Protein AF-A0A9P7S4E0-F1 (afdb_monomer_lite)

Radius of gyration: 23.56 Å; chains: 1; bounding box: 60×36×68 Å

Organism: NCBI:txid181124

Sequence (195 aa):
MGYRLRVMPRHSMNSCAVDRLEVYGVHPSTEITTASALHSTILLHAHVDTMKVCLLAAKHDIFDLAVSSSSHLLSFSLNKITDDIATRMGPIYMTRLFSLHRGRLVSLKRLLSSSPHLHPPSPKCSLKMQNSVTKAWRLASAYLLWQDRPDLSSSYIDSVFRSLPERVSCELCKWAFQCHIQVMTAGWQNVKSTI

pLDDT: mean 85.78, std 13.33, range [33.53, 96.25]

Structure (mmCIF, N/CA/C/O backbone):
data_AF-A0A9P7S4E0-F1
#
_entry.id   AF-A0A9P7S4E0-F1
#
loop_
_atom_site.group_PDB
_atom_site.id
_atom_site.type_symbol
_atom_site.label_atom_id
_atom_site.label_alt_id
_atom_site.label_comp_id
_atom_site.label_asym_id
_atom_site.label_entity_id
_atom_site.label_seq_id
_atom_site.pdbx_PDB_ins_code
_atom_site.Cartn_x
_atom_site.Cartn_y
_atom_site.Cartn_z
_atom_site.occupancy
_atom_site.B_iso_or_equiv
_atom_site.auth_seq_id
_atom_site.auth_comp_id
_atom_site.auth_asym_id
_atom_site.auth_atom_id
_atom_site.pdbx_PDB_model_num
ATOM 1 N N . MET A 1 1 ? -33.689 -26.532 37.450 1.00 35.72 1 MET A N 1
ATOM 2 C CA . MET A 1 1 ? -32.614 -25.528 37.287 1.00 35.72 1 MET A CA 1
ATOM 3 C C . MET A 1 1 ? -31.420 -26.191 36.619 1.00 35.72 1 MET A C 1
ATOM 5 O O . MET A 1 1 ? -30.693 -26.917 37.275 1.00 35.72 1 MET A O 1
ATOM 9 N N . GLY A 1 2 ? -31.274 -26.031 35.302 1.00 34.62 2 GLY A N 1
ATOM 10 C CA . GLY A 1 2 ? -30.151 -26.585 34.543 1.00 34.62 2 GLY A CA 1
ATOM 11 C C . GLY A 1 2 ? -29.331 -25.446 33.961 1.00 34.62 2 GLY A C 1
ATOM 12 O O . GLY A 1 2 ? -29.763 -24.807 33.003 1.00 34.62 2 GLY A O 1
ATOM 13 N N . TYR A 1 3 ? -28.178 -25.164 34.559 1.00 33.53 3 TYR A N 1
ATOM 14 C CA . TYR A 1 3 ? -27.226 -24.195 34.030 1.00 33.53 3 TYR A CA 1
ATOM 15 C C . TYR A 1 3 ? -26.657 -24.762 32.726 1.00 33.53 3 TYR A C 1
ATOM 17 O O . TYR A 1 3 ? -25.789 -25.632 32.738 1.00 33.53 3 TYR A O 1
ATOM 25 N N . ARG A 1 4 ? -27.172 -24.306 31.576 1.00 36.84 4 ARG A N 1
ATOM 26 C CA . ARG A 1 4 ? -26.503 -24.539 30.293 1.00 36.84 4 ARG A CA 1
ATOM 27 C C . ARG A 1 4 ? -25.211 -23.739 30.312 1.00 36.84 4 ARG A C 1
ATOM 29 O O . ARG A 1 4 ? -25.219 -22.538 30.050 1.00 36.84 4 ARG A O 1
ATOM 36 N N . LEU A 1 5 ? -24.109 -24.421 30.603 1.00 39.00 5 LEU A N 1
ATOM 37 C CA . LEU A 1 5 ? -22.780 -23.971 30.222 1.00 39.00 5 LEU A CA 1
ATOM 38 C C . LEU A 1 5 ? -22.796 -23.799 28.702 1.00 39.00 5 LEU A C 1
ATOM 40 O O . LEU A 1 5 ? -22.748 -24.762 27.938 1.00 39.00 5 LEU A O 1
ATOM 44 N N . ARG A 1 6 ? -22.965 -22.552 28.263 1.00 41.66 6 ARG A N 1
ATOM 45 C CA . ARG A 1 6 ? -22.808 -22.170 26.868 1.00 41.66 6 ARG A CA 1
ATOM 46 C C . ARG A 1 6 ? -21.326 -22.367 26.568 1.00 41.66 6 ARG A C 1
ATOM 48 O O . ARG A 1 6 ? -20.504 -21.553 26.975 1.00 41.66 6 ARG A O 1
ATOM 55 N N . VAL A 1 7 ? -20.995 -23.488 25.929 1.00 43.09 7 VAL A N 1
ATOM 56 C CA . VAL A 1 7 ? -19.655 -23.754 25.404 1.00 43.09 7 VAL A CA 1
ATOM 57 C C . VAL A 1 7 ? -19.326 -22.601 24.459 1.00 43.09 7 VAL A C 1
ATOM 59 O O . VAL A 1 7 ? -19.900 -22.492 23.376 1.00 43.09 7 VAL A O 1
ATOM 62 N N . MET A 1 8 ? -18.480 -21.682 24.923 1.00 37.66 8 MET A N 1
ATOM 63 C CA . MET A 1 8 ? -17.954 -20.599 24.102 1.00 37.66 8 MET A CA 1
ATOM 64 C C . MET A 1 8 ? -17.116 -21.236 22.989 1.00 37.66 8 MET A C 1
ATOM 66 O O . MET A 1 8 ? -16.278 -22.097 23.283 1.00 37.66 8 MET A O 1
ATOM 70 N N . PRO A 1 9 ? -17.324 -20.865 21.715 1.00 39.97 9 PRO A N 1
ATOM 71 C CA . PRO A 1 9 ? -16.437 -21.290 20.647 1.00 39.97 9 PRO A CA 1
ATOM 72 C C . PRO A 1 9 ? -15.016 -20.864 21.013 1.00 39.97 9 PRO A C 1
ATOM 74 O O . PRO A 1 9 ? -14.797 -19.725 21.418 1.00 39.97 9 PRO A O 1
ATOM 77 N N . ARG A 1 10 ? -14.043 -21.762 20.848 1.00 49.59 10 ARG A N 1
ATOM 78 C CA . ARG A 1 10 ? -12.641 -21.591 21.277 1.00 49.59 10 ARG A CA 1
ATOM 79 C C . ARG A 1 10 ? -11.906 -20.390 20.624 1.00 49.59 10 ARG A C 1
ATOM 81 O O . ARG A 1 10 ? -10.746 -20.162 20.932 1.00 49.59 10 ARG A O 1
ATOM 88 N N . HIS A 1 11 ? -12.586 -19.617 19.767 1.00 48.72 11 HIS A N 1
ATOM 89 C CA . HIS A 1 11 ? -12.073 -18.460 19.021 1.00 48.72 11 HIS A CA 1
ATOM 90 C C . HIS A 1 11 ? -13.092 -17.312 18.844 1.00 48.72 11 HIS A C 1
ATOM 92 O O . HIS A 1 11 ? -12.972 -16.515 17.912 1.00 48.72 11 HIS A O 1
ATOM 98 N N . SER A 1 12 ? -14.141 -17.209 19.670 1.00 51.03 12 SER A N 1
ATOM 99 C CA . SER A 1 12 ? -14.994 -16.013 19.628 1.00 51.03 12 SER A CA 1
ATOM 100 C C . SER A 1 12 ? -14.283 -14.859 20.332 1.00 51.03 12 SER A C 1
ATOM 102 O O . SER A 1 12 ? -14.107 -14.904 21.547 1.00 51.03 12 SER A O 1
ATOM 104 N N . MET A 1 13 ? -13.889 -13.828 19.576 1.00 58.88 13 MET A N 1
ATOM 105 C CA . MET A 1 13 ? -13.332 -12.592 20.130 1.00 58.88 13 MET A CA 1
ATOM 106 C C . MET A 1 13 ? -14.253 -12.080 21.245 1.00 58.88 13 MET A C 1
ATOM 108 O O . MET A 1 13 ? -15.428 -11.806 20.999 1.00 58.88 13 MET A O 1
ATOM 112 N N . ASN A 1 14 ? -13.732 -11.957 22.467 1.00 63.56 14 ASN A N 1
ATOM 113 C CA . ASN A 1 14 ? -14.499 -11.533 23.641 1.00 63.56 14 ASN A CA 1
ATOM 114 C C . ASN A 1 14 ? -14.756 -10.012 23.626 1.00 63.56 14 ASN A C 1
ATOM 116 O O . ASN A 1 14 ? -14.485 -9.325 24.609 1.00 63.56 14 ASN A O 1
ATOM 120 N N . SER A 1 15 ? -15.281 -9.464 22.523 1.00 67.19 15 SER A N 1
ATOM 121 C CA . SER A 1 15 ? -15.640 -8.042 22.414 1.00 67.19 15 SER A CA 1
ATOM 122 C C . SER A 1 15 ? -16.575 -7.619 23.545 1.00 67.19 15 SER A C 1
ATOM 124 O O . SER A 1 15 ? -16.384 -6.569 24.140 1.00 67.19 15 SER A O 1
ATOM 126 N N . CYS A 1 16 ? -17.510 -8.497 23.926 1.00 68.50 16 CYS A N 1
ATOM 127 C CA . CYS A 1 16 ? -18.412 -8.275 25.053 1.00 68.50 16 CYS A CA 1
ATOM 128 C C . CYS A 1 16 ? -17.700 -8.198 26.414 1.00 68.50 16 CYS A C 1
ATOM 130 O O . CYS A 1 16 ? -18.261 -7.629 27.343 1.00 68.50 16 CYS A O 1
ATOM 132 N N . ALA A 1 17 ? -16.514 -8.798 26.566 1.00 76.56 17 ALA A N 1
ATOM 133 C CA . ALA A 1 17 ? -15.737 -8.686 27.799 1.00 76.56 17 ALA A CA 1
ATOM 134 C C . ALA A 1 17 ? -15.013 -7.339 27.865 1.00 76.56 17 ALA A C 1
ATOM 136 O O . ALA A 1 17 ? -15.077 -6.678 28.894 1.00 76.56 17 ALA A O 1
ATOM 137 N N . VAL A 1 18 ? -14.405 -6.907 26.754 1.00 79.75 18 VAL A N 1
ATOM 138 C CA . VAL A 1 18 ? -13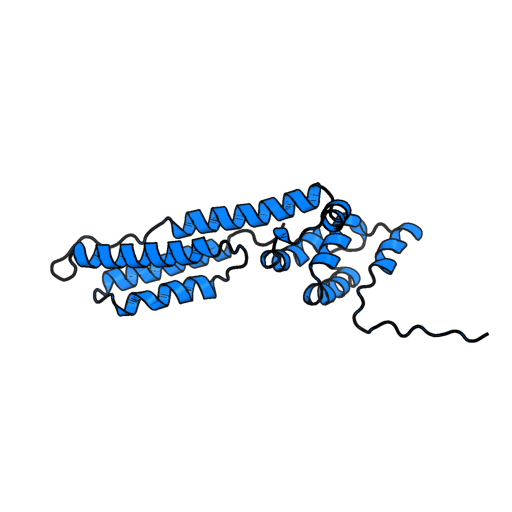.760 -5.586 26.656 1.00 79.75 18 VAL A CA 1
ATOM 139 C C . VAL A 1 18 ? -14.789 -4.470 26.839 1.00 79.75 18 VAL A C 1
ATOM 141 O O . VAL A 1 18 ? -14.566 -3.559 27.623 1.00 79.75 18 VAL A O 1
ATOM 144 N N . ASP A 1 19 ? -15.970 -4.612 26.232 1.00 82.00 19 ASP A N 1
ATOM 145 C CA . ASP A 1 19 ? -17.101 -3.694 26.416 1.00 82.00 19 ASP A CA 1
ATOM 146 C C . ASP A 1 19 ? -17.572 -3.579 27.874 1.00 82.00 19 ASP A C 1
ATOM 148 O O . ASP A 1 19 ? -18.181 -2.582 28.248 1.00 82.00 19 ASP A O 1
ATOM 152 N N . ARG A 1 20 ? -17.328 -4.601 28.702 1.00 82.38 20 ARG A N 1
ATOM 153 C CA . ARG A 1 20 ? -17.712 -4.600 30.117 1.00 82.38 20 ARG A CA 1
ATOM 154 C C . ARG A 1 20 ? -16.626 -4.066 31.043 1.00 82.38 20 ARG A C 1
ATOM 156 O O . ARG A 1 20 ? -16.936 -3.847 32.206 1.00 82.38 20 ARG A O 1
ATOM 163 N N . LEU A 1 21 ? -15.397 -3.845 30.578 1.00 81.81 21 LEU A N 1
ATOM 164 C CA . LEU A 1 21 ? -14.320 -3.319 31.429 1.00 81.81 21 LEU A CA 1
ATOM 165 C C . LEU A 1 21 ? -14.685 -1.952 32.016 1.00 81.81 21 LEU A C 1
ATOM 167 O O . LEU A 1 21 ? -14.505 -1.737 33.212 1.00 81.81 21 LEU A O 1
ATOM 171 N N . GLU A 1 22 ? -15.316 -1.091 31.217 1.00 80.69 22 GLU A N 1
ATOM 172 C CA . GLU A 1 22 ? -15.777 0.226 31.672 1.00 80.69 22 GLU A CA 1
ATOM 173 C C . GLU A 1 22 ? -16.816 0.124 32.796 1.00 80.69 22 GLU A C 1
ATOM 175 O O . GLU A 1 22 ? -16.817 0.938 33.716 1.00 80.69 22 GLU A O 1
ATOM 180 N N . VAL A 1 23 ? -17.652 -0.923 32.789 1.00 82.81 23 VAL A N 1
ATOM 181 C CA . VAL A 1 23 ? -18.621 -1.196 33.868 1.00 82.81 23 VAL A CA 1
ATOM 182 C C . VAL A 1 23 ? -17.910 -1.469 35.196 1.00 82.81 23 VAL A C 1
ATOM 184 O O . VAL A 1 23 ? -18.449 -1.172 36.259 1.00 82.81 23 VAL A O 1
ATOM 187 N N . TYR A 1 24 ? -16.693 -2.007 35.144 1.00 79.62 24 TYR A N 1
ATOM 188 C CA . TYR A 1 24 ? -15.850 -2.257 36.311 1.00 79.62 24 TYR A CA 1
ATOM 189 C C . TYR A 1 24 ? -14.880 -1.100 36.612 1.00 79.62 24 TYR A C 1
ATOM 191 O O . TYR A 1 24 ? -13.977 -1.268 37.427 1.00 79.62 24 TYR A O 1
ATOM 199 N N . GLY A 1 25 ? -15.053 0.067 35.976 1.00 79.06 25 GLY A N 1
ATOM 200 C CA . GLY A 1 25 ? -14.189 1.239 36.160 1.00 79.06 25 GLY A CA 1
ATOM 201 C C . GLY A 1 25 ? -12.822 1.121 35.484 1.00 79.06 25 GLY A C 1
ATOM 202 O O . GLY A 1 25 ? -11.927 1.915 35.763 1.00 79.06 25 GLY A O 1
ATOM 203 N N . VAL A 1 26 ? -12.646 0.131 34.608 1.00 81.19 26 VAL A N 1
ATOM 204 C CA . VAL A 1 26 ? -11.397 -0.116 33.894 1.00 81.19 26 VAL A CA 1
ATOM 205 C C . VAL A 1 26 ? -11.498 0.479 32.496 1.00 81.19 26 VAL A C 1
ATOM 207 O O . VAL A 1 26 ? -12.283 0.002 31.678 1.00 81.19 26 VAL A O 1
ATOM 210 N N . HIS A 1 27 ? -10.690 1.498 32.203 1.00 82.88 27 HIS A N 1
ATOM 211 C CA . HIS A 1 27 ? -10.628 2.079 30.864 1.00 82.88 27 HIS A CA 1
ATOM 212 C C . HIS A 1 27 ? -9.812 1.177 29.923 1.00 82.88 27 HIS A C 1
ATOM 214 O O . HIS A 1 27 ? -8.617 0.965 30.148 1.00 82.88 27 HIS A O 1
ATOM 220 N N . PRO A 1 28 ? -10.407 0.642 28.840 1.00 81.25 28 PRO A N 1
ATOM 221 C CA . PRO A 1 28 ? -9.690 -0.265 27.946 1.00 81.25 28 PRO A CA 1
ATOM 222 C C . PRO A 1 28 ? -8.478 0.386 27.270 1.00 81.25 28 PRO A C 1
ATOM 224 O O . PRO A 1 28 ? -7.487 -0.296 27.022 1.00 81.25 28 PRO A O 1
ATOM 227 N N . SER A 1 29 ? -8.529 1.694 27.009 1.00 80.31 29 SER A N 1
ATOM 228 C CA . SER A 1 29 ? -7.430 2.461 26.411 1.00 80.31 29 SER A CA 1
ATOM 229 C C . SER A 1 29 ? -6.188 2.564 27.301 1.00 80.31 29 SER A C 1
ATOM 231 O O . SER A 1 29 ? -5.088 2.706 26.772 1.00 80.31 29 SER A O 1
ATOM 233 N N . THR A 1 30 ? -6.326 2.465 28.629 1.00 79.81 30 THR A N 1
ATOM 234 C CA . THR A 1 30 ? -5.190 2.530 29.565 1.00 79.81 30 THR A CA 1
ATOM 235 C C . THR A 1 30 ? -4.620 1.155 29.895 1.00 79.81 30 THR A C 1
ATOM 237 O O . THR A 1 30 ? -3.418 1.032 30.109 1.00 79.81 30 THR A O 1
ATOM 240 N N . GLU A 1 31 ? -5.456 0.114 29.908 1.00 79.12 31 GLU A N 1
ATOM 241 C CA . GLU A 1 31 ? -5.035 -1.244 30.280 1.00 79.12 31 GLU A CA 1
ATOM 242 C C . GLU A 1 31 ? -4.601 -2.108 29.090 1.00 79.12 31 GLU A C 1
ATOM 244 O O . GLU A 1 31 ? -3.707 -2.950 29.218 1.00 79.12 31 GLU A O 1
ATOM 249 N N . ILE A 1 32 ? -5.212 -1.927 27.914 1.00 80.88 32 ILE A N 1
ATOM 250 C CA . ILE A 1 32 ? -4.898 -2.717 26.714 1.00 80.88 32 ILE A CA 1
ATOM 251 C C . ILE A 1 32 ? -3.713 -2.070 25.994 1.00 80.88 32 ILE A C 1
ATOM 253 O O . ILE A 1 32 ? -3.820 -1.529 24.897 1.00 80.88 32 ILE A O 1
ATOM 257 N N . THR A 1 33 ? -2.557 -2.142 26.647 1.00 82.31 33 THR A N 1
ATOM 258 C CA . THR A 1 33 ? -1.263 -1.726 26.094 1.00 82.31 33 THR A CA 1
ATOM 259 C C . THR A 1 33 ? -0.604 -2.875 25.338 1.00 82.31 33 THR A C 1
ATOM 261 O O . THR A 1 33 ? -0.946 -4.044 25.542 1.00 82.31 33 THR A O 1
ATOM 264 N N . THR A 1 34 ? 0.389 -2.575 24.499 1.00 78.44 34 THR A N 1
ATOM 265 C CA . THR A 1 34 ? 1.161 -3.586 23.749 1.00 78.44 34 THR A CA 1
ATOM 266 C C . THR A 1 34 ? 1.807 -4.666 24.626 1.00 78.44 34 THR A C 1
ATOM 268 O O . THR A 1 34 ? 1.974 -5.795 24.168 1.00 78.44 34 THR A O 1
ATOM 271 N N . ALA A 1 35 ? 2.124 -4.353 25.887 1.00 78.94 35 ALA A N 1
ATOM 272 C CA . ALA A 1 35 ? 2.690 -5.290 26.860 1.00 78.94 35 ALA A CA 1
ATOM 273 C C . ALA A 1 35 ? 1.635 -6.167 27.566 1.00 78.94 35 ALA A C 1
ATOM 275 O O . ALA A 1 35 ? 1.983 -7.127 28.255 1.00 78.94 35 ALA A O 1
ATOM 276 N N . SER A 1 36 ? 0.346 -5.854 27.416 1.00 82.31 36 SER A N 1
ATOM 277 C CA . SER A 1 36 ? -0.729 -6.572 28.099 1.00 82.31 36 SER A CA 1
ATOM 278 C C . SER A 1 36 ? -1.025 -7.930 27.448 1.00 82.31 36 SER A C 1
ATOM 280 O O . SER A 1 36 ? -1.047 -8.089 26.224 1.00 82.31 36 SER A O 1
ATOM 282 N N . ALA A 1 37 ? -1.349 -8.930 28.272 1.00 81.81 37 ALA A N 1
ATOM 283 C CA . ALA A 1 37 ? -1.797 -10.238 27.784 1.00 81.81 37 ALA A CA 1
ATOM 284 C C . ALA A 1 37 ? -3.117 -10.146 26.990 1.00 81.81 37 ALA A C 1
ATOM 286 O O . ALA A 1 37 ? -3.354 -10.935 26.070 1.00 81.81 37 ALA A O 1
ATOM 287 N N . LEU A 1 38 ? -3.963 -9.162 27.319 1.00 81.62 38 LEU A N 1
ATOM 288 C CA . LEU A 1 38 ? -5.207 -8.887 26.602 1.00 81.62 38 LEU A CA 1
ATOM 289 C C . LEU A 1 38 ? -4.934 -8.434 25.168 1.00 81.62 38 LEU A C 1
ATOM 291 O O . LEU A 1 38 ? -5.549 -8.973 24.250 1.00 81.62 38 LEU A O 1
ATOM 295 N N . HIS A 1 39 ? -3.978 -7.525 24.959 1.00 83.50 39 HIS A N 1
ATOM 296 C CA . HIS A 1 39 ? -3.585 -7.076 23.624 1.00 83.50 39 HIS A CA 1
ATOM 297 C C . HIS A 1 39 ? -3.134 -8.250 22.745 1.00 83.50 39 HIS A C 1
ATOM 299 O O . HIS A 1 39 ? -3.682 -8.460 21.662 1.00 83.50 39 HIS A O 1
ATOM 305 N N . SER A 1 40 ? -2.227 -9.092 23.248 1.00 82.88 40 SER A N 1
ATOM 306 C CA . SER A 1 40 ? -1.757 -10.289 22.534 1.00 82.88 40 SER A CA 1
ATOM 307 C C . SER A 1 40 ? -2.893 -11.265 22.214 1.00 82.88 40 SER A C 1
ATOM 309 O O . SER A 1 40 ? -2.989 -11.772 21.097 1.00 82.88 40 SER A O 1
ATOM 311 N N . THR A 1 41 ? -3.808 -11.491 23.161 1.00 83.81 41 THR A N 1
ATOM 312 C CA . THR A 1 41 ? -4.955 -12.393 22.964 1.00 83.81 41 THR A CA 1
ATOM 313 C C . THR A 1 41 ? -5.923 -11.864 21.905 1.00 83.81 41 THR A C 1
ATOM 315 O O . THR A 1 41 ? -6.433 -12.631 21.086 1.00 83.81 41 THR A O 1
ATOM 318 N N . ILE A 1 42 ? -6.181 -10.555 21.889 1.00 83.56 42 ILE A N 1
ATOM 319 C CA . ILE A 1 42 ? -7.041 -9.928 20.881 1.00 83.56 42 ILE A CA 1
ATOM 320 C C . ILE A 1 42 ? -6.364 -9.979 19.506 1.00 83.56 42 ILE A C 1
ATOM 322 O O . ILE A 1 42 ? -7.025 -10.297 18.519 1.00 83.56 42 ILE A O 1
ATOM 326 N N . LEU A 1 43 ? -5.049 -9.762 19.429 1.00 83.12 43 LEU A N 1
ATOM 327 C CA . LEU A 1 43 ? -4.313 -9.853 18.167 1.00 83.12 43 LEU A CA 1
ATOM 328 C C . LEU A 1 43 ? -4.337 -11.247 17.543 1.00 83.12 43 LEU A C 1
ATOM 330 O O . LEU A 1 43 ? -4.453 -11.349 16.324 1.00 83.12 43 LEU A O 1
ATOM 334 N N . LEU A 1 44 ? -4.344 -12.319 18.339 1.00 83.69 44 LEU A N 1
ATOM 335 C CA . LEU A 1 44 ? -4.537 -13.674 17.802 1.00 83.69 44 LEU A CA 1
ATOM 336 C C . LEU A 1 44 ? -5.868 -13.819 17.041 1.00 83.69 44 LEU A C 1
ATOM 338 O O . LEU A 1 44 ? -5.952 -14.589 16.085 1.00 83.69 44 LEU A O 1
ATOM 342 N N . HIS A 1 45 ? -6.897 -13.048 17.411 1.00 79.88 45 HIS A N 1
ATOM 343 C CA . HIS A 1 45 ? -8.178 -13.018 16.699 1.00 79.88 45 HIS A CA 1
ATOM 344 C C . HIS A 1 45 ? -8.152 -12.131 15.445 1.00 79.88 45 HIS A C 1
ATOM 346 O O . HIS A 1 45 ? -9.008 -12.297 14.574 1.00 79.88 45 HIS A O 1
ATOM 352 N N . ALA A 1 46 ? -7.175 -11.228 15.301 1.00 80.31 46 ALA A N 1
ATOM 353 C CA . ALA A 1 46 ? -7.062 -10.352 14.132 1.00 80.31 46 ALA A CA 1
ATOM 354 C C . ALA A 1 46 ? -6.814 -11.135 12.834 1.00 80.31 46 ALA A C 1
ATOM 356 O O . ALA A 1 46 ? -7.235 -10.679 11.772 1.00 80.31 46 ALA A O 1
ATOM 357 N N . HIS A 1 47 ? -6.207 -12.326 12.919 1.00 74.44 47 HIS A N 1
ATOM 358 C CA . HIS A 1 47 ? -6.063 -13.248 11.787 1.00 74.44 47 HIS A CA 1
ATOM 359 C C . HIS A 1 47 ? -7.403 -13.802 11.282 1.00 74.44 47 HIS A C 1
ATOM 361 O O . HIS A 1 47 ? -7.516 -14.150 10.110 1.00 74.44 47 HIS A O 1
ATOM 367 N N . VAL A 1 48 ? -8.410 -13.896 12.156 1.00 81.81 48 VAL A N 1
ATOM 368 C CA . VAL A 1 48 ? -9.741 -14.423 11.820 1.00 81.81 48 VAL A CA 1
ATOM 369 C C . VAL A 1 48 ? -10.654 -13.303 11.333 1.00 81.81 48 VAL A C 1
ATOM 371 O O . VAL A 1 48 ? -11.374 -13.475 10.353 1.00 81.81 48 VAL A O 1
ATOM 374 N N . ASP A 1 49 ? -10.640 -12.155 12.016 1.00 85.56 49 ASP A N 1
ATOM 375 C CA . ASP A 1 49 ? -11.491 -11.017 11.672 1.00 85.56 49 ASP A CA 1
ATOM 376 C C . ASP A 1 49 ? -10.838 -9.685 12.064 1.00 85.56 49 ASP A C 1
ATOM 378 O O . ASP A 1 49 ? -11.111 -9.095 13.115 1.00 85.56 49 ASP A O 1
ATOM 382 N N . THR A 1 50 ? -9.953 -9.197 11.194 1.00 88.94 50 THR A N 1
ATOM 383 C CA . THR A 1 50 ? -9.253 -7.924 11.395 1.00 88.94 50 THR A CA 1
ATOM 384 C C . THR A 1 50 ? -10.222 -6.749 11.533 1.00 88.94 50 THR A C 1
ATOM 386 O O . THR A 1 50 ? -9.982 -5.842 12.331 1.00 88.94 50 THR A O 1
ATOM 389 N N . MET A 1 51 ? -11.332 -6.757 10.786 1.00 89.94 51 MET A N 1
ATOM 390 C CA . MET A 1 51 ? -12.303 -5.664 10.820 1.00 89.94 51 MET A CA 1
ATOM 391 C C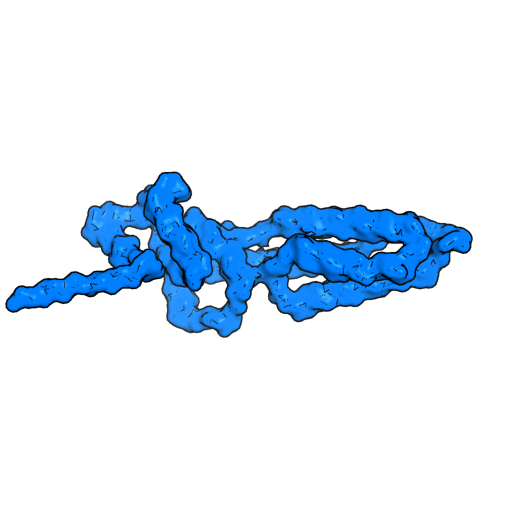 . MET A 1 51 ? -12.939 -5.552 12.204 1.00 89.94 51 MET A C 1
ATOM 393 O O . MET A 1 51 ? -13.002 -4.459 12.760 1.00 89.94 51 MET A O 1
ATOM 397 N N . LYS A 1 52 ? -13.338 -6.674 12.815 1.00 88.69 52 LYS A N 1
ATOM 398 C CA . LYS A 1 52 ? -13.866 -6.663 14.187 1.00 88.69 52 LYS A CA 1
ATOM 399 C C . LYS A 1 52 ? -12.855 -6.145 15.205 1.00 88.69 52 LYS A C 1
ATOM 401 O O . LYS A 1 52 ? -13.247 -5.365 16.071 1.00 88.69 52 LYS A O 1
ATOM 406 N N . VAL A 1 53 ? -11.587 -6.548 15.108 1.00 89.44 53 VAL A N 1
ATOM 407 C CA . VAL A 1 53 ? -10.533 -6.060 16.016 1.00 89.44 53 VAL A CA 1
ATOM 408 C C . VAL A 1 53 ? -10.344 -4.551 15.866 1.00 89.44 53 VAL A C 1
ATOM 410 O O . VAL A 1 53 ? -10.277 -3.842 16.866 1.00 89.44 53 VAL A O 1
ATOM 413 N N . CYS A 1 54 ? -10.337 -4.041 14.634 1.00 89.62 54 CYS A N 1
ATOM 414 C CA . CYS A 1 54 ? -10.221 -2.608 14.384 1.00 89.62 54 CYS A CA 1
ATOM 415 C C . CYS A 1 54 ? -11.447 -1.827 14.876 1.00 89.62 54 CYS A C 1
ATOM 417 O O . CYS A 1 54 ? -11.286 -0.775 15.483 1.00 89.62 54 CYS A O 1
ATOM 419 N N . LEU A 1 55 ? -12.662 -2.355 14.700 1.00 91.75 55 LEU A N 1
ATOM 420 C CA . LEU A 1 55 ? -13.879 -1.752 15.253 1.00 91.75 55 LEU A CA 1
ATOM 421 C C . LEU A 1 55 ? -13.860 -1.708 16.783 1.00 91.75 55 LEU A C 1
ATOM 423 O O . LEU A 1 55 ? -14.299 -0.725 17.369 1.00 91.75 55 LEU A O 1
ATOM 427 N N . LEU A 1 56 ? -13.354 -2.758 17.435 1.00 90.50 56 LEU A N 1
ATOM 428 C CA . LEU A 1 56 ? -13.186 -2.778 18.887 1.00 90.50 56 LEU A CA 1
ATOM 429 C C . LEU A 1 56 ? -12.170 -1.723 19.338 1.00 90.50 56 LEU A C 1
ATOM 431 O O . LEU A 1 56 ? -12.440 -0.979 20.276 1.00 90.50 56 LEU A O 1
ATOM 435 N N . ALA A 1 57 ? -11.031 -1.648 18.647 1.00 90.69 57 ALA A N 1
ATOM 436 C CA . ALA A 1 57 ? -10.002 -0.654 18.914 1.00 90.69 57 ALA A CA 1
ATOM 437 C C . ALA A 1 57 ? -10.540 0.770 18.729 1.00 90.69 57 ALA A C 1
ATOM 439 O O . ALA A 1 57 ? -10.309 1.625 19.572 1.00 90.69 57 ALA A O 1
ATOM 440 N N . ALA A 1 58 ? -11.315 1.003 17.670 1.00 91.00 58 ALA A N 1
ATOM 441 C CA . ALA A 1 58 ? -11.912 2.297 17.382 1.00 91.00 58 ALA A CA 1
ATOM 442 C C . ALA A 1 58 ? -12.973 2.704 18.413 1.00 91.00 58 ALA A C 1
ATOM 444 O O . ALA A 1 58 ? -12.984 3.847 18.860 1.00 91.00 58 ALA A O 1
ATOM 445 N N . LYS A 1 59 ? -13.827 1.759 18.827 1.00 89.75 59 LYS A N 1
ATOM 446 C CA . LYS A 1 59 ? -14.873 1.983 19.834 1.00 89.75 59 LYS A CA 1
ATOM 447 C C . LYS A 1 59 ? -14.301 2.426 21.183 1.00 89.75 59 LYS A C 1
ATOM 449 O O . LYS A 1 59 ? -14.896 3.275 21.833 1.00 89.75 59 LYS A O 1
ATOM 454 N N . HIS A 1 60 ? -13.176 1.840 21.583 1.00 88.69 60 HIS A N 1
ATOM 455 C CA . HIS A 1 60 ? -12.540 2.065 22.886 1.00 88.69 60 HIS A CA 1
ATOM 456 C C . HIS A 1 60 ? -11.301 2.973 22.821 1.00 88.69 60 HIS A C 1
ATOM 458 O O . HIS A 1 60 ? -10.555 3.062 23.790 1.00 88.69 60 HIS A O 1
ATOM 464 N N . ASP A 1 61 ? -11.051 3.597 21.667 1.00 87.75 61 ASP A N 1
ATOM 465 C CA . ASP A 1 61 ? -9.868 4.415 21.362 1.00 87.75 61 ASP A CA 1
ATOM 466 C C . ASP A 1 61 ? -8.513 3.765 21.728 1.00 87.75 61 ASP A C 1
ATOM 468 O O . ASP A 1 61 ? -7.577 4.405 22.205 1.00 87.75 61 ASP A O 1
ATOM 472 N N . ILE A 1 62 ? -8.390 2.457 21.488 1.00 90.31 62 ILE A N 1
ATOM 473 C CA . ILE A 1 62 ? -7.170 1.681 21.743 1.00 90.31 62 ILE A CA 1
ATOM 474 C C . ILE A 1 62 ? -6.250 1.801 20.524 1.00 90.31 62 ILE A C 1
ATOM 476 O O . ILE A 1 62 ? -6.224 0.934 19.642 1.00 90.31 62 ILE A O 1
ATOM 480 N N . PHE A 1 63 ? -5.499 2.898 20.457 1.00 89.44 63 PHE A N 1
ATOM 481 C CA . PHE A 1 63 ? -4.691 3.235 19.285 1.00 89.44 63 PHE A CA 1
ATOM 482 C C . PHE A 1 63 ? -3.682 2.141 18.896 1.00 89.44 63 PHE A C 1
ATOM 484 O O . PHE A 1 63 ? -3.625 1.756 17.729 1.00 89.44 63 PHE A O 1
ATOM 491 N N . ASP A 1 64 ? -2.953 1.572 19.858 1.00 88.75 64 ASP A N 1
ATOM 492 C CA . ASP A 1 64 ? -1.934 0.539 19.605 1.00 88.75 64 ASP A CA 1
ATOM 493 C C . ASP A 1 64 ? -2.514 -0.728 18.953 1.00 88.75 64 ASP A C 1
ATOM 495 O O . ASP A 1 64 ? -1.910 -1.333 18.057 1.00 88.75 64 ASP A O 1
ATOM 499 N N . LEU A 1 65 ? -3.732 -1.102 19.352 1.00 89.12 65 LEU A N 1
ATOM 500 C CA . LEU A 1 65 ? -4.448 -2.239 18.781 1.00 89.12 65 LEU A CA 1
ATOM 501 C C . LEU A 1 65 ? -4.901 -1.940 17.345 1.00 89.12 65 LEU A C 1
ATOM 503 O O . LEU A 1 65 ? -4.845 -2.805 16.462 1.00 89.12 65 LEU A O 1
ATOM 507 N N . ALA A 1 66 ? -5.327 -0.705 17.088 1.00 91.00 66 ALA A N 1
ATOM 508 C CA . ALA A 1 66 ? -5.697 -0.259 15.755 1.00 91.00 66 ALA A CA 1
ATOM 509 C C . ALA A 1 66 ? -4.473 -0.206 14.819 1.00 91.00 66 ALA A C 1
ATOM 511 O O . ALA A 1 66 ? -4.560 -0.681 13.686 1.00 91.00 66 ALA A O 1
ATOM 512 N N . VAL A 1 67 ? -3.313 0.261 15.295 1.00 91.31 67 VAL A N 1
ATOM 513 C CA . VAL A 1 67 ? -2.034 0.203 14.559 1.00 91.31 67 VAL A CA 1
ATOM 514 C C . VAL A 1 67 ? -1.703 -1.242 14.194 1.00 91.31 67 VAL A C 1
ATOM 516 O O . VAL A 1 67 ? -1.527 -1.555 13.016 1.00 91.31 67 VAL A O 1
ATOM 519 N N . SER A 1 68 ? -1.720 -2.141 15.177 1.00 88.62 68 SER A N 1
ATOM 520 C CA . SER A 1 68 ? -1.350 -3.551 15.004 1.00 88.62 68 SER A CA 1
ATOM 521 C C . SER A 1 68 ? -2.280 -4.321 14.054 1.00 88.62 68 SER A C 1
ATOM 523 O O . SER A 1 68 ? -1.838 -5.203 13.318 1.00 88.62 68 SER A O 1
ATOM 525 N N . SER A 1 69 ? -3.572 -3.983 14.030 1.00 88.25 69 SER A N 1
ATOM 526 C CA . SER A 1 69 ? -4.557 -4.622 13.144 1.00 88.25 69 SER A CA 1
ATOM 527 C C . SER A 1 69 ? -4.629 -3.990 11.747 1.00 88.25 69 SER A C 1
ATOM 529 O O . SER A 1 69 ? -4.924 -4.687 10.776 1.00 88.25 69 SER A O 1
ATOM 531 N N . SER A 1 70 ? -4.316 -2.699 11.606 1.00 90.50 70 SER A N 1
ATOM 532 C CA . SER A 1 70 ? -4.522 -1.943 10.361 1.00 90.50 70 SER A CA 1
ATOM 533 C C . SER A 1 70 ? -3.746 -2.445 9.138 1.00 90.50 70 SER A C 1
ATOM 535 O O . SER A 1 70 ? -4.231 -2.292 8.017 1.00 90.50 70 SER A O 1
ATOM 537 N N . SER A 1 71 ? -2.597 -3.098 9.325 1.00 87.62 71 SER A N 1
ATOM 538 C CA . SER A 1 71 ? -1.822 -3.687 8.222 1.00 87.62 71 SER A CA 1
ATOM 539 C C . SER A 1 71 ? -2.609 -4.743 7.445 1.00 87.62 71 SER A C 1
ATOM 541 O O . SER A 1 71 ? -2.548 -4.795 6.217 1.00 87.62 71 SER A O 1
ATOM 543 N N . HIS A 1 72 ? -3.419 -5.537 8.142 1.00 87.00 72 HIS A N 1
ATOM 544 C CA . HIS A 1 72 ? -4.245 -6.577 7.537 1.00 87.00 72 HIS A CA 1
ATOM 545 C C . HIS A 1 72 ? -5.479 -5.984 6.825 1.00 87.00 72 HIS A C 1
ATOM 547 O O . HIS A 1 72 ? -5.989 -6.570 5.866 1.00 87.00 72 HIS A O 1
ATOM 553 N N . LEU A 1 73 ? -5.910 -4.771 7.208 1.00 89.94 73 LEU A N 1
ATOM 554 C CA . LEU A 1 73 ? -6.998 -4.037 6.546 1.00 89.94 73 LEU A CA 1
ATOM 555 C C . LEU A 1 73 ? -6.607 -3.440 5.193 1.00 89.94 73 LEU A C 1
ATOM 557 O O . LEU A 1 73 ? -7.486 -2.990 4.463 1.00 89.94 73 LEU A O 1
ATOM 561 N N . LEU A 1 74 ? -5.326 -3.440 4.820 1.00 90.81 74 LEU A N 1
ATOM 562 C CA . LEU A 1 74 ? -4.912 -3.022 3.477 1.00 90.81 74 LEU A CA 1
ATOM 563 C C . LEU A 1 74 ? -5.505 -3.926 2.391 1.00 90.81 74 LEU A C 1
ATOM 565 O O . LEU A 1 74 ? -5.812 -3.462 1.299 1.00 90.81 74 LEU A O 1
ATOM 569 N N . SER A 1 75 ? -5.695 -5.210 2.702 1.00 89.00 75 SER A N 1
ATOM 570 C CA . SER A 1 75 ? -6.311 -6.178 1.788 1.00 89.00 75 SER A CA 1
ATOM 571 C C . SER A 1 75 ? -7.840 -6.065 1.731 1.00 89.00 75 SER A C 1
ATOM 573 O O . SER A 1 75 ? -8.473 -6.604 0.813 1.00 89.00 75 SER A O 1
ATOM 575 N N . PHE A 1 76 ? -8.439 -5.363 2.702 1.00 88.44 76 PHE A N 1
ATOM 576 C CA . PHE A 1 76 ? -9.877 -5.174 2.806 1.00 88.44 76 PHE A CA 1
ATOM 577 C C . PHE A 1 76 ? -10.351 -4.137 1.790 1.00 88.44 76 PHE A C 1
ATOM 579 O O . PHE A 1 76 ? -9.830 -3.028 1.692 1.00 88.44 76 PHE A O 1
ATOM 586 N N . SER A 1 77 ? -11.390 -4.498 1.044 1.00 87.69 77 SER A N 1
ATOM 587 C CA . SER A 1 77 ? -11.952 -3.627 0.022 1.00 87.69 77 SER A CA 1
ATOM 588 C C . SER A 1 77 ? -12.819 -2.544 0.661 1.00 87.69 77 SER A C 1
ATOM 590 O O . SER A 1 77 ? -13.840 -2.859 1.271 1.00 87.69 77 SER A O 1
ATOM 592 N N . LEU A 1 78 ? -12.444 -1.271 0.500 1.00 88.69 78 LEU A N 1
ATOM 593 C CA . LEU A 1 78 ? -13.150 -0.136 1.116 1.00 88.69 78 LEU A CA 1
ATOM 594 C C . LEU A 1 78 ? -14.622 -0.030 0.685 1.00 88.69 78 LEU A C 1
ATOM 596 O O . LEU A 1 78 ? -15.447 0.463 1.445 1.00 88.69 78 LEU A O 1
ATOM 600 N N . ASN A 1 79 ? -14.983 -0.562 -0.486 1.00 88.69 79 ASN A N 1
ATOM 601 C CA . ASN A 1 79 ? -16.377 -0.635 -0.942 1.00 88.69 79 ASN A CA 1
ATOM 602 C C . ASN A 1 79 ? -17.271 -1.575 -0.105 1.00 88.69 79 ASN A C 1
ATOM 604 O O . ASN A 1 79 ? -18.486 -1.548 -0.262 1.00 88.69 79 ASN A O 1
ATOM 608 N N . LYS A 1 80 ? -16.691 -2.420 0.758 1.00 89.88 80 LYS A N 1
ATOM 609 C CA . LYS A 1 80 ? -17.422 -3.300 1.682 1.00 89.88 80 LYS A CA 1
ATOM 610 C C . LYS A 1 80 ? -17.699 -2.638 3.034 1.00 89.88 80 LYS A C 1
ATOM 612 O O . LYS A 1 80 ? -18.283 -3.280 3.905 1.00 89.88 80 LYS A O 1
ATOM 617 N N . ILE A 1 81 ? -17.265 -1.393 3.237 1.00 91.56 81 ILE A N 1
ATOM 618 C CA . ILE A 1 81 ? -17.605 -0.623 4.434 1.00 91.56 81 ILE A CA 1
ATOM 619 C C . ILE A 1 81 ? -19.073 -0.208 4.312 1.00 91.56 81 ILE A C 1
ATOM 621 O O . ILE A 1 81 ? -19.438 0.580 3.446 1.00 91.56 81 ILE A O 1
ATOM 625 N N . THR A 1 82 ? -19.907 -0.782 5.173 1.00 93.56 82 THR A N 1
ATOM 626 C CA . THR A 1 82 ? -21.319 -0.414 5.321 1.00 93.56 82 THR A CA 1
ATOM 627 C C . THR A 1 82 ? -21.468 0.766 6.277 1.00 93.56 82 THR A C 1
ATOM 629 O O . THR A 1 82 ? -20.555 1.049 7.057 1.00 93.56 82 THR A O 1
ATOM 632 N N . ASP A 1 83 ? -22.639 1.402 6.279 1.00 93.12 83 ASP A N 1
ATOM 633 C CA . ASP A 1 83 ? -22.946 2.480 7.224 1.00 93.12 83 ASP A CA 1
ATOM 634 C C . ASP A 1 83 ? -22.788 2.025 8.685 1.00 93.12 83 ASP A C 1
ATOM 636 O O . ASP A 1 83 ? -22.223 2.761 9.485 1.00 93.12 83 ASP A O 1
ATOM 640 N N . ASP A 1 84 ? -23.155 0.779 9.025 1.00 92.50 84 ASP A N 1
ATOM 641 C CA . ASP A 1 84 ? -22.931 0.211 10.369 1.00 92.50 84 ASP A CA 1
ATOM 642 C C . ASP A 1 84 ? -21.441 0.179 10.744 1.00 92.50 84 ASP A C 1
ATOM 644 O O . ASP A 1 84 ? -21.049 0.613 11.830 1.00 92.50 84 ASP A O 1
ATOM 648 N N . ILE A 1 85 ? -20.586 -0.292 9.828 1.00 91.75 85 ILE A N 1
ATOM 649 C CA . ILE A 1 85 ? -19.133 -0.328 10.042 1.00 91.75 85 ILE A CA 1
ATOM 650 C C . ILE A 1 85 ? -18.599 1.096 10.204 1.00 91.75 85 ILE A C 1
ATOM 652 O O . ILE A 1 85 ? -17.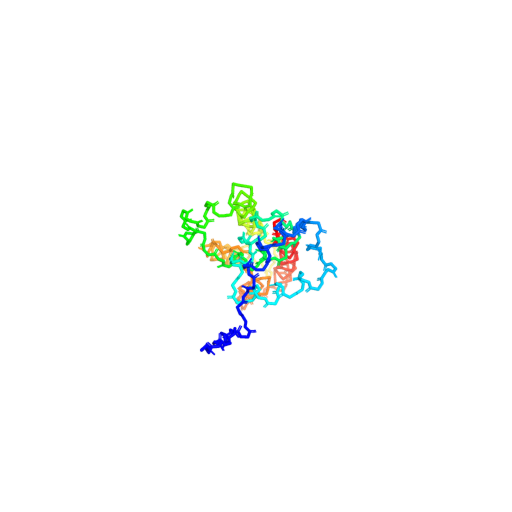814 1.350 11.117 1.00 91.75 85 ILE A O 1
ATOM 656 N N . ALA A 1 86 ? -19.037 2.027 9.355 1.00 92.94 86 ALA A N 1
ATOM 657 C CA . ALA A 1 86 ? -18.618 3.422 9.406 1.00 92.94 86 ALA A CA 1
ATOM 658 C C . ALA A 1 86 ? -19.026 4.096 10.727 1.00 92.94 86 ALA A C 1
ATOM 660 O O . ALA A 1 86 ? -18.197 4.752 11.361 1.00 92.94 86 ALA A O 1
ATOM 661 N N . THR A 1 87 ? -20.266 3.891 11.180 1.00 93.31 87 THR A N 1
ATOM 662 C CA . THR A 1 87 ? -20.769 4.412 12.458 1.00 93.31 87 THR A CA 1
ATOM 663 C C . THR A 1 87 ? -19.982 3.848 13.635 1.00 93.31 87 THR A C 1
ATOM 665 O O . THR A 1 87 ? -19.588 4.602 14.520 1.00 93.31 87 THR A O 1
ATOM 668 N N . ARG A 1 88 ? -19.706 2.539 13.641 1.00 91.12 88 ARG A N 1
ATOM 669 C CA . ARG A 1 88 ? -18.975 1.881 14.735 1.00 91.12 88 ARG A CA 1
ATOM 670 C C . ARG A 1 88 ? -17.488 2.221 14.762 1.00 91.12 88 ARG A C 1
ATOM 672 O O . ARG A 1 88 ? -16.909 2.273 15.840 1.00 91.12 88 ARG A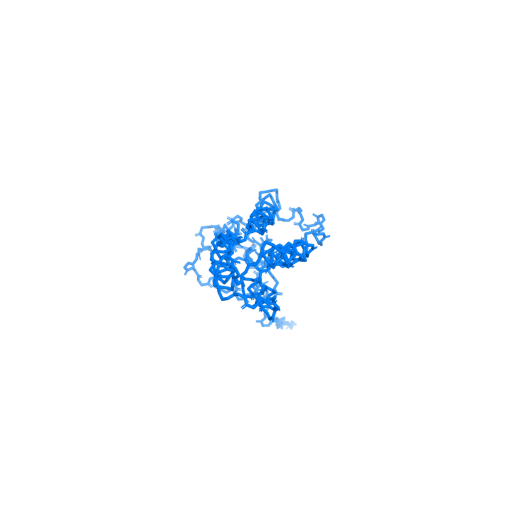 O 1
ATOM 679 N N . MET A 1 89 ? -16.868 2.423 13.600 1.00 92.19 89 MET A N 1
ATOM 680 C CA . MET A 1 89 ? -15.464 2.830 13.494 1.00 92.19 89 MET A CA 1
ATOM 681 C C . MET A 1 89 ? -15.274 4.304 13.867 1.00 92.19 89 MET A C 1
ATOM 683 O O . MET A 1 89 ? -14.245 4.691 14.413 1.00 92.19 89 MET A O 1
ATOM 687 N N . GLY A 1 90 ? -16.264 5.140 13.563 1.00 93.44 90 GLY A N 1
ATOM 688 C CA . GLY A 1 90 ? -16.208 6.569 13.821 1.00 93.44 90 GLY A CA 1
ATOM 689 C C . GLY A 1 90 ? -15.281 7.334 12.862 1.00 93.44 90 GLY A C 1
ATOM 690 O O . GLY A 1 90 ? -14.453 6.760 12.144 1.00 93.44 90 GLY A O 1
ATOM 691 N N . PRO A 1 91 ? -15.400 8.672 12.835 1.00 94.06 91 PRO A N 1
ATOM 692 C CA . PRO A 1 91 ? -14.763 9.514 11.821 1.00 94.06 91 PRO A CA 1
ATOM 693 C C . PRO A 1 91 ? -13.230 9.523 11.899 1.00 94.06 91 PRO A C 1
ATOM 695 O O . PRO A 1 91 ? -12.562 9.623 10.867 1.00 94.06 91 PRO A O 1
ATOM 698 N N . ILE A 1 92 ? -12.654 9.392 13.098 1.00 93.38 92 ILE A N 1
ATOM 699 C CA . ILE A 1 92 ? -11.200 9.450 13.313 1.00 93.38 92 ILE A CA 1
ATOM 700 C C . ILE A 1 92 ? -10.517 8.229 12.687 1.00 93.38 92 ILE A C 1
ATOM 702 O O . ILE A 1 92 ? -9.626 8.375 11.846 1.00 93.38 92 ILE A O 1
ATOM 706 N N . TYR A 1 93 ? -10.949 7.022 13.058 1.00 92.56 93 TYR A N 1
ATOM 707 C CA . TYR A 1 93 ? -10.356 5.781 12.556 1.00 92.56 93 TYR A CA 1
ATOM 708 C C . TYR A 1 93 ? -10.676 5.546 11.079 1.00 92.56 93 TYR A C 1
ATOM 710 O O . TYR A 1 93 ? -9.798 5.100 10.341 1.00 92.56 93 TYR A O 1
ATOM 718 N N . MET A 1 94 ? -11.857 5.969 10.612 1.00 93.44 94 MET A N 1
ATOM 719 C CA . MET A 1 94 ? -12.166 6.018 9.181 1.00 93.44 94 MET A CA 1
ATOM 720 C C . MET A 1 94 ? -11.167 6.908 8.437 1.00 93.44 94 MET A C 1
ATOM 722 O O . MET A 1 94 ? -10.487 6.444 7.525 1.00 93.44 94 MET A O 1
ATOM 726 N N . THR A 1 95 ? -10.985 8.162 8.859 1.00 95.00 95 THR A N 1
ATOM 727 C CA . THR A 1 95 ? -10.047 9.089 8.201 1.00 95.00 95 THR A CA 1
ATOM 728 C C . THR A 1 95 ? -8.628 8.521 8.154 1.00 95.00 95 THR A C 1
ATOM 730 O O . THR A 1 95 ? -7.964 8.611 7.117 1.00 95.00 95 THR A O 1
ATOM 733 N N . ARG A 1 96 ? -8.172 7.883 9.239 1.00 94.62 96 ARG A N 1
ATOM 734 C CA . ARG A 1 96 ? -6.871 7.199 9.301 1.00 94.62 96 ARG A CA 1
ATOM 735 C C . ARG A 1 96 ? -6.779 6.049 8.292 1.00 94.62 96 ARG A C 1
ATOM 737 O O . ARG A 1 96 ? -5.806 5.992 7.542 1.00 94.62 96 ARG A O 1
ATOM 744 N N . LEU A 1 97 ? -7.794 5.184 8.217 1.00 93.69 97 LEU A N 1
ATOM 745 C CA . LEU A 1 97 ? -7.837 4.051 7.286 1.00 93.69 97 LEU A CA 1
ATOM 746 C C . LEU A 1 97 ? -7.831 4.510 5.820 1.00 93.69 97 LEU A C 1
ATOM 748 O O . LEU A 1 97 ? -7.012 4.044 5.028 1.00 93.69 97 LEU A O 1
ATOM 752 N N . PHE A 1 98 ? -8.691 5.464 5.457 1.00 94.06 98 PHE A N 1
ATOM 753 C CA . PHE A 1 98 ? -8.736 6.010 4.097 1.00 94.06 98 PHE A CA 1
ATOM 754 C C . PHE A 1 98 ? -7.427 6.712 3.721 1.00 94.06 98 PHE A C 1
ATOM 756 O O . PHE A 1 98 ? -6.921 6.530 2.611 1.00 94.06 98 PHE A O 1
ATOM 763 N N . SER A 1 99 ? -6.844 7.477 4.648 1.00 94.94 99 SER A N 1
ATOM 764 C CA . SER A 1 99 ? -5.556 8.144 4.432 1.00 94.94 99 SER A CA 1
ATOM 765 C C . SER A 1 99 ? -4.419 7.144 4.247 1.00 94.94 99 SER A C 1
ATOM 767 O O . SER A 1 99 ? -3.563 7.359 3.392 1.00 94.94 99 SER A O 1
ATOM 769 N N . LEU A 1 100 ? -4.429 6.034 4.991 1.00 94.88 100 LEU A N 1
ATOM 770 C CA . LEU A 1 100 ? -3.466 4.948 4.833 1.00 94.88 100 LEU A CA 1
ATOM 771 C C . LEU A 1 100 ? -3.566 4.317 3.437 1.00 94.88 100 LEU A C 1
ATOM 773 O O . LEU A 1 100 ? -2.568 4.266 2.718 1.00 94.88 100 LEU A O 1
ATOM 777 N N . HIS A 1 101 ? -4.766 3.899 3.022 1.00 94.94 101 HIS A N 1
ATOM 778 C CA . HIS A 1 101 ? -5.012 3.314 1.695 1.00 94.94 101 HIS A CA 1
ATOM 779 C C . HIS A 1 101 ? -4.579 4.266 0.574 1.00 94.94 101 HIS A C 1
ATOM 781 O O . HIS A 1 101 ? -3.754 3.915 -0.274 1.00 94.94 101 HIS A O 1
ATOM 787 N N . ARG A 1 102 ? -5.056 5.515 0.613 1.00 94.81 102 ARG A N 1
ATOM 788 C CA . ARG A 1 102 ? -4.720 6.534 -0.389 1.00 94.81 102 ARG A CA 1
ATOM 789 C C . ARG A 1 102 ? -3.227 6.856 -0.399 1.00 94.81 102 ARG A C 1
ATOM 791 O O . ARG A 1 102 ? -2.630 6.943 -1.470 1.00 94.81 102 ARG A O 1
ATOM 798 N N . GLY A 1 103 ? -2.618 7.029 0.772 1.00 95.69 103 GLY A N 1
ATOM 799 C CA . GLY A 1 103 ? -1.198 7.344 0.919 1.00 95.69 103 GLY A CA 1
ATOM 800 C C . GLY A 1 103 ? -0.298 6.257 0.335 1.00 95.69 103 GLY A C 1
ATOM 801 O O . GLY A 1 103 ? 0.676 6.567 -0.360 1.00 95.69 103 GLY A O 1
ATOM 802 N N . ARG A 1 104 ? -0.658 4.983 0.531 1.00 95.69 104 ARG A N 1
ATOM 803 C CA . ARG A 1 104 ? 0.040 3.849 -0.087 1.00 95.69 104 ARG A CA 1
ATOM 804 C C . ARG A 1 104 ? -0.093 3.849 -1.605 1.00 95.69 104 ARG A C 1
ATOM 806 O O . ARG A 1 104 ? 0.924 3.752 -2.284 1.00 95.69 104 ARG A O 1
ATOM 813 N N . LEU A 1 105 ? -1.297 4.046 -2.143 1.00 95.50 105 LEU A N 1
ATOM 814 C CA . LEU A 1 105 ? -1.518 4.095 -3.596 1.00 95.50 105 LEU A CA 1
ATOM 815 C C . LEU A 1 105 ? -0.780 5.264 -4.264 1.00 95.50 105 LEU A C 1
ATOM 817 O O . LEU A 1 105 ? -0.183 5.099 -5.328 1.00 95.50 105 LEU A O 1
ATOM 821 N N . VAL A 1 106 ? -0.761 6.441 -3.634 1.00 96.25 106 VAL A N 1
ATOM 822 C CA . VAL A 1 106 ? 0.019 7.597 -4.112 1.00 96.25 106 VAL A CA 1
ATOM 823 C C . VAL A 1 106 ? 1.519 7.294 -4.083 1.00 96.25 106 VAL A C 1
ATOM 825 O O . VAL A 1 106 ? 2.231 7.601 -5.041 1.00 96.25 106 VAL A O 1
ATOM 828 N N . SER A 1 107 ? 2.004 6.651 -3.019 1.00 95.94 107 SER A N 1
ATOM 829 C CA . SER A 1 107 ? 3.414 6.265 -2.900 1.00 95.94 107 SER A CA 1
ATOM 830 C C . SER A 1 107 ? 3.813 5.236 -3.959 1.00 95.94 107 SER A C 1
ATOM 832 O O . SER A 1 107 ? 4.864 5.386 -4.579 1.00 95.94 107 SER A O 1
ATOM 834 N N . LEU A 1 108 ? 2.949 4.251 -4.225 1.00 95.38 108 LEU A N 1
ATOM 835 C CA . LEU A 1 108 ? 3.134 3.254 -5.278 1.00 95.38 108 LEU A CA 1
ATOM 836 C C . LEU A 1 108 ? 3.213 3.917 -6.659 1.00 95.38 108 LEU A C 1
ATOM 838 O O . LEU A 1 108 ? 4.158 3.671 -7.406 1.00 95.38 108 LEU A O 1
ATOM 842 N N . LYS A 1 109 ? 2.276 4.825 -6.968 1.00 95.38 109 LYS A N 1
ATOM 843 C CA . LYS A 1 109 ? 2.287 5.634 -8.201 1.00 95.38 109 LYS A CA 1
ATOM 844 C C . LYS A 1 109 ? 3.601 6.379 -8.369 1.00 95.38 109 LYS A C 1
ATOM 846 O O . LYS A 1 109 ? 4.212 6.298 -9.432 1.00 95.38 109 LYS A O 1
ATOM 851 N N . ARG A 1 110 ? 4.077 7.049 -7.319 1.00 95.12 110 ARG A N 1
ATOM 852 C CA . ARG A 1 110 ? 5.343 7.791 -7.348 1.00 95.12 110 ARG A CA 1
ATOM 853 C C . ARG A 1 110 ? 6.542 6.882 -7.628 1.00 95.12 110 ARG A C 1
ATOM 855 O O . ARG A 1 110 ? 7.360 7.226 -8.475 1.00 95.12 110 ARG A O 1
ATOM 862 N N . LEU A 1 111 ? 6.632 5.736 -6.953 1.00 94.75 111 LEU A N 1
ATOM 863 C CA . LEU A 1 111 ? 7.728 4.777 -7.136 1.00 94.75 111 LEU A CA 1
ATOM 864 C C . LEU A 1 111 ? 7.745 4.196 -8.558 1.00 94.75 111 LEU A C 1
ATOM 866 O O . LEU A 1 111 ? 8.790 4.183 -9.201 1.00 94.75 111 LEU A O 1
ATOM 870 N N . LEU A 1 112 ? 6.584 3.789 -9.079 1.00 94.44 112 LEU A N 1
ATOM 871 C CA . LEU A 1 112 ? 6.459 3.160 -10.400 1.00 94.44 112 LEU A CA 1
ATOM 872 C C . LEU A 1 112 ? 6.595 4.138 -11.578 1.00 94.44 112 LEU A C 1
ATOM 874 O O . LEU A 1 112 ? 6.878 3.712 -12.702 1.00 94.44 112 LEU A O 1
ATOM 878 N N . SER A 1 113 ? 6.401 5.438 -11.331 1.00 91.56 113 SER A N 1
ATOM 879 C CA . SER A 1 113 ? 6.562 6.496 -12.340 1.00 91.56 113 SER A CA 1
ATOM 880 C C . SER A 1 113 ? 8.027 6.753 -12.694 1.00 91.56 113 SER A C 1
ATOM 882 O O . SER A 1 113 ? 8.321 7.199 -13.803 1.00 91.56 113 SER A O 1
ATOM 884 N N . SER A 1 114 ? 8.950 6.459 -11.774 1.00 89.06 114 SER A N 1
ATOM 885 C CA . SER A 1 114 ? 10.383 6.576 -12.028 1.00 89.06 114 SER A CA 1
ATOM 886 C C . SER A 1 114 ? 10.853 5.386 -12.861 1.00 89.06 114 SER A C 1
ATOM 888 O O . SER A 1 114 ? 10.832 4.250 -12.395 1.00 89.06 114 SER A O 1
ATOM 890 N N . SER A 1 115 ? 11.234 5.633 -14.113 1.00 87.50 115 SER A N 1
ATOM 891 C CA . SER A 1 115 ? 11.834 4.623 -14.992 1.00 87.50 115 SER A CA 1
ATOM 892 C C . SER A 1 115 ? 13.322 4.453 -14.665 1.00 87.50 115 SER A C 1
ATOM 894 O O . SER A 1 115 ? 13.961 5.443 -14.309 1.00 87.50 115 SER A O 1
ATOM 896 N N . PRO A 1 116 ? 13.908 3.254 -14.850 1.00 90.12 116 PRO A N 1
ATOM 897 C CA . PRO A 1 116 ? 15.342 3.050 -14.668 1.00 90.12 116 PRO A CA 1
ATOM 898 C C . PRO A 1 116 ? 16.161 4.013 -15.533 1.00 90.12 116 PRO A C 1
ATOM 900 O O . PRO A 1 116 ? 15.895 4.171 -16.729 1.00 90.12 116 PRO A O 1
ATOM 903 N N . HIS A 1 117 ? 17.183 4.623 -14.930 1.00 89.75 117 HIS A N 1
ATOM 904 C CA . HIS A 1 117 ? 18.180 5.416 -15.642 1.00 89.75 117 HIS A CA 1
ATOM 905 C C . HIS A 1 117 ? 19.152 4.479 -16.363 1.00 89.75 117 HIS A C 1
ATOM 907 O O . HIS A 1 117 ? 19.963 3.797 -15.739 1.00 89.75 117 HIS A O 1
ATOM 913 N N . LEU A 1 118 ? 19.042 4.419 -17.689 1.00 91.44 118 LEU A N 1
ATOM 914 C CA . LEU A 1 118 ? 19.889 3.572 -18.524 1.00 91.44 118 LEU A CA 1
ATOM 915 C C . LEU A 1 118 ? 21.201 4.281 -18.880 1.00 91.44 118 LEU A C 1
ATOM 917 O O . LEU A 1 118 ? 21.282 5.508 -18.905 1.00 91.44 118 LEU A O 1
ATOM 921 N N . HIS A 1 119 ? 22.229 3.488 -19.179 1.00 92.81 119 HIS A N 1
ATOM 922 C CA . HIS A 1 119 ? 23.525 3.995 -19.628 1.00 92.81 119 HIS A CA 1
ATOM 923 C C . HIS A 1 119 ? 23.417 4.723 -20.991 1.00 92.81 119 HIS A C 1
ATOM 925 O O . HIS A 1 119 ? 22.491 4.445 -21.757 1.00 92.81 119 HIS A O 1
ATOM 931 N N . PRO A 1 120 ? 24.369 5.602 -21.360 1.00 93.19 120 PRO A N 1
ATOM 932 C CA . PRO A 1 120 ? 24.392 6.229 -22.684 1.00 93.19 120 PRO A CA 1
ATOM 933 C C . PRO A 1 120 ? 24.450 5.196 -23.827 1.00 93.19 120 PRO A C 1
ATOM 935 O O . PRO A 1 120 ? 25.088 4.151 -23.651 1.00 93.19 120 PRO A O 1
ATOM 938 N N . PRO A 1 121 ? 23.821 5.448 -24.992 1.00 93.19 121 PRO A N 1
ATOM 939 C CA . PRO A 1 121 ? 23.853 4.526 -26.127 1.00 93.19 121 PRO A CA 1
ATOM 940 C C . PRO A 1 121 ? 25.278 4.138 -26.532 1.00 93.19 121 PRO A C 1
ATOM 942 O O . PRO A 1 121 ? 26.191 4.961 -26.510 1.00 93.19 121 PRO A O 1
ATOM 945 N N . SER A 1 122 ? 25.464 2.880 -26.925 1.00 92.62 122 SER A N 1
ATOM 946 C CA . SER A 1 122 ? 26.760 2.341 -27.345 1.00 92.62 122 SER A CA 1
ATOM 947 C C . SER A 1 122 ? 26.614 1.484 -28.607 1.00 92.62 122 SER A C 1
ATOM 949 O O . SER A 1 122 ? 25.499 1.074 -28.941 1.00 92.62 122 SER A O 1
ATOM 951 N N . PRO A 1 123 ? 27.711 1.135 -29.306 1.00 90.19 123 PRO A N 1
ATOM 952 C CA . PRO A 1 123 ? 27.641 0.279 -30.495 1.00 90.19 123 PRO A CA 1
ATOM 953 C C . PRO A 1 123 ? 26.968 -1.081 -30.247 1.00 90.19 123 PRO A C 1
ATOM 955 O O . PRO A 1 123 ? 26.393 -1.664 -31.159 1.00 90.19 123 PRO A O 1
ATOM 958 N N . LYS A 1 124 ? 27.012 -1.579 -29.002 1.00 89.06 124 LYS A N 1
ATOM 959 C CA . LYS A 1 124 ? 26.401 -2.852 -28.582 1.00 89.06 124 LYS A CA 1
ATOM 960 C C . LYS A 1 124 ? 24.994 -2.691 -27.985 1.00 89.06 124 LYS A C 1
ATOM 962 O O . LYS A 1 124 ? 24.350 -3.689 -27.680 1.00 89.06 124 LYS A O 1
ATOM 967 N N . CYS A 1 125 ? 24.517 -1.461 -27.783 1.00 92.50 125 CYS A N 1
ATOM 968 C CA . CYS A 1 125 ? 23.213 -1.170 -27.189 1.00 92.50 125 CYS A CA 1
ATOM 969 C C . CYS A 1 125 ? 22.653 0.143 -27.748 1.00 92.50 125 CYS A C 1
ATOM 971 O O . CYS A 1 125 ? 23.015 1.243 -27.323 1.00 92.50 125 CYS A O 1
ATOM 973 N N . SER A 1 126 ? 21.760 0.010 -28.727 1.00 92.88 126 SER A N 1
ATOM 974 C CA . SER A 1 126 ? 21.140 1.150 -29.399 1.00 92.88 126 SER A CA 1
ATOM 975 C C . SER A 1 126 ? 20.029 1.782 -28.559 1.00 92.88 126 SER A C 1
ATOM 977 O O . SER A 1 126 ? 19.383 1.124 -27.740 1.00 92.88 126 SER A O 1
ATOM 979 N N . LEU A 1 127 ? 19.702 3.041 -28.859 1.00 92.38 127 LEU A N 1
ATOM 980 C CA . LEU A 1 127 ? 18.548 3.725 -28.269 1.00 92.38 127 LEU A CA 1
ATOM 981 C C . LEU A 1 127 ? 17.232 2.947 -28.479 1.00 92.38 127 LEU A C 1
ATOM 983 O O . LEU A 1 127 ? 16.353 2.958 -27.621 1.00 92.38 127 LEU A O 1
ATOM 987 N N . LYS A 1 128 ? 17.094 2.210 -29.592 1.00 91.00 128 LYS A N 1
ATOM 988 C CA . LYS A 1 128 ? 15.932 1.343 -29.852 1.00 91.00 128 LYS A CA 1
ATOM 989 C C . LYS A 1 128 ? 15.819 0.215 -28.821 1.00 91.00 128 LYS A C 1
ATOM 991 O O . LYS A 1 128 ? 14.716 -0.057 -28.347 1.00 91.00 128 LYS A O 1
ATOM 996 N N . MET A 1 129 ? 16.939 -0.413 -28.459 1.00 89.12 129 MET A N 1
ATOM 997 C CA . MET A 1 129 ? 16.976 -1.453 -27.426 1.00 89.12 129 MET A CA 1
ATOM 998 C C . MET A 1 129 ? 16.630 -0.869 -26.055 1.00 89.12 129 MET A C 1
ATOM 1000 O O . MET A 1 129 ? 15.768 -1.407 -25.366 1.00 89.12 129 MET A O 1
ATOM 1004 N N . GLN A 1 130 ? 17.209 0.282 -25.707 1.00 91.50 130 GLN A N 1
ATOM 1005 C CA . GLN A 1 130 ? 16.911 0.993 -24.459 1.00 91.50 130 GLN A CA 1
ATOM 1006 C C . GLN A 1 130 ? 15.430 1.381 -24.350 1.00 91.50 130 GLN A C 1
ATOM 1008 O O . GLN A 1 130 ? 14.786 1.128 -23.334 1.00 91.50 130 GLN A O 1
ATOM 1013 N N . ASN A 1 131 ? 14.841 1.892 -25.434 1.00 90.50 131 ASN A N 1
ATOM 1014 C CA . ASN A 1 131 ? 13.415 2.206 -25.497 1.00 90.50 131 ASN A CA 1
ATOM 1015 C C . ASN A 1 131 ? 12.526 0.973 -25.296 1.00 90.50 131 ASN A C 1
ATOM 1017 O O . ASN A 1 131 ? 11.433 1.099 -24.745 1.00 90.50 131 ASN A O 1
ATOM 1021 N N . SER A 1 132 ? 12.968 -0.214 -25.721 1.00 88.94 132 SER A N 1
ATOM 1022 C CA . SER A 1 132 ? 12.251 -1.462 -25.445 1.00 88.94 132 SER A CA 1
ATOM 1023 C C . SER A 1 132 ? 12.224 -1.776 -23.948 1.00 88.94 132 SER A C 1
ATOM 1025 O O . SER A 1 132 ? 11.170 -2.144 -23.431 1.00 88.94 132 SER A O 1
ATOM 1027 N N . VAL A 1 133 ? 13.340 -1.568 -23.237 1.00 89.06 133 VAL A N 1
ATOM 1028 C CA . VAL A 1 133 ? 13.414 -1.735 -21.772 1.00 89.06 133 VAL A CA 1
ATOM 1029 C C . VAL A 1 133 ? 12.472 -0.757 -21.071 1.00 89.06 133 VAL A C 1
ATOM 1031 O O . VAL A 1 133 ? 11.651 -1.163 -20.251 1.00 89.06 133 VAL A O 1
ATOM 1034 N N . THR A 1 134 ? 12.512 0.521 -21.449 1.00 90.62 134 THR A N 1
ATOM 1035 C CA . THR A 1 134 ? 11.627 1.553 -20.888 1.00 90.62 134 THR A CA 1
ATOM 1036 C C . THR A 1 134 ? 10.148 1.257 -21.154 1.00 90.62 134 THR A C 1
ATOM 1038 O O . THR A 1 134 ? 9.300 1.490 -20.294 1.00 90.62 134 THR A O 1
ATOM 1041 N N . LYS A 1 135 ? 9.803 0.720 -22.331 1.00 90.25 135 LYS A N 1
ATOM 1042 C CA . LYS A 1 135 ? 8.429 0.289 -22.638 1.00 90.25 135 LYS A CA 1
ATOM 1043 C C . LYS A 1 135 ? 7.994 -0.891 -21.771 1.00 90.25 135 LYS A C 1
ATOM 1045 O O . LYS A 1 135 ? 6.882 -0.860 -21.253 1.00 90.25 135 LYS A O 1
ATOM 1050 N N . ALA A 1 136 ? 8.860 -1.887 -21.589 1.00 89.62 136 ALA A N 1
ATOM 1051 C CA . ALA A 1 136 ? 8.590 -3.024 -20.712 1.00 89.62 136 ALA A CA 1
ATOM 1052 C C . ALA A 1 136 ? 8.359 -2.568 -19.261 1.00 89.62 136 ALA A C 1
ATOM 1054 O O . ALA A 1 136 ? 7.379 -2.982 -18.645 1.00 89.62 136 ALA A O 1
ATOM 1055 N N . TRP A 1 137 ? 9.183 -1.636 -18.761 1.00 92.44 137 TRP A N 1
ATOM 1056 C CA . TRP A 1 137 ? 8.976 -0.996 -17.459 1.00 92.44 137 TRP A CA 1
ATOM 1057 C C . TRP A 1 137 ? 7.597 -0.345 -17.363 1.00 92.44 137 TRP A C 1
ATOM 1059 O O . TRP A 1 137 ? 6.821 -0.671 -16.473 1.00 92.44 137 TRP A O 1
ATOM 1069 N N . ARG A 1 138 ? 7.261 0.540 -18.311 1.00 92.69 138 ARG A N 1
ATOM 1070 C CA . ARG A 1 138 ? 5.971 1.250 -18.323 1.00 92.69 138 ARG A CA 1
ATOM 1071 C C . ARG A 1 138 ? 4.785 0.292 -18.331 1.00 92.69 138 ARG A C 1
ATOM 1073 O O . ARG A 1 138 ? 3.804 0.562 -17.648 1.00 92.69 138 ARG A O 1
ATOM 1080 N N . LEU A 1 139 ? 4.878 -0.808 -19.076 1.00 92.25 139 LEU A N 1
ATOM 1081 C CA . LEU A 1 139 ? 3.825 -1.816 -19.135 1.00 92.25 139 LEU A CA 1
ATOM 1082 C C . LEU A 1 139 ? 3.637 -2.520 -17.784 1.00 92.25 139 LEU A C 1
ATOM 1084 O O . LEU A 1 139 ? 2.512 -2.595 -17.299 1.00 92.25 139 LEU A O 1
ATOM 1088 N N . ALA A 1 140 ? 4.718 -2.985 -17.153 1.00 93.06 140 ALA A N 1
ATOM 1089 C CA . ALA A 1 140 ? 4.644 -3.603 -15.827 1.00 93.06 140 ALA A CA 1
ATOM 1090 C C . ALA A 1 140 ? 4.166 -2.618 -14.751 1.00 93.06 140 ALA A C 1
ATOM 1092 O O . ALA A 1 140 ? 3.302 -2.962 -13.946 1.00 93.06 140 ALA A O 1
ATOM 1093 N N . SER A 1 141 ? 4.650 -1.374 -14.780 1.00 94.75 141 SER A N 1
ATOM 1094 C CA . SER A 1 141 ? 4.162 -0.306 -13.906 1.00 94.75 141 SER A CA 1
ATOM 1095 C C . SER A 1 141 ? 2.666 -0.071 -14.094 1.00 94.75 141 SER A C 1
ATOM 1097 O O . SER A 1 141 ? 1.932 -0.021 -13.113 1.00 94.75 141 SER A O 1
ATOM 1099 N N . ALA A 1 142 ? 2.186 0.031 -15.337 1.00 94.50 142 ALA A N 1
ATOM 1100 C CA . ALA A 1 142 ? 0.764 0.207 -15.623 1.00 94.50 142 ALA A CA 1
ATOM 1101 C C . ALA A 1 142 ? -0.071 -0.984 -15.129 1.00 94.50 142 ALA A C 1
ATOM 1103 O O . ALA A 1 142 ? -1.126 -0.775 -14.538 1.00 94.50 142 ALA A O 1
ATOM 1104 N N . TYR A 1 143 ? 0.420 -2.214 -15.306 1.00 94.19 143 TYR A N 1
ATOM 1105 C CA . TYR A 1 143 ? -0.231 -3.421 -14.797 1.00 94.19 143 TYR A CA 1
ATOM 1106 C C . TYR A 1 143 ? -0.364 -3.409 -13.268 1.00 94.19 143 TYR A C 1
ATOM 1108 O O . TYR A 1 143 ? -1.445 -3.669 -12.750 1.00 94.19 143 TYR A O 1
ATOM 1116 N N . LEU A 1 144 ? 0.700 -3.059 -12.540 1.00 94.94 144 LEU A N 1
ATOM 1117 C CA . LEU A 1 144 ? 0.658 -2.955 -11.077 1.00 94.94 144 LEU A CA 1
ATOM 1118 C C . LEU A 1 144 ? -0.278 -1.834 -10.607 1.00 94.94 144 LEU A C 1
ATOM 1120 O O . LEU A 1 144 ? -1.030 -2.017 -9.654 1.00 94.94 144 LEU A O 1
ATOM 1124 N N . LEU A 1 145 ? -0.265 -0.686 -11.290 1.00 94.94 145 LEU A N 1
ATOM 1125 C CA . LEU A 1 145 ? -1.140 0.443 -10.971 1.00 94.94 145 LEU A CA 1
ATOM 1126 C C . LEU A 1 145 ? -2.612 0.159 -11.246 1.00 94.94 145 LEU A C 1
ATOM 1128 O O . LEU A 1 145 ? -3.463 0.647 -10.508 1.00 94.94 145 LEU A O 1
ATOM 1132 N N . TRP A 1 146 ? -2.907 -0.633 -12.275 1.00 93.44 146 TRP A N 1
ATOM 1133 C CA . TRP A 1 146 ? -4.266 -1.042 -12.610 1.00 93.44 146 TRP A CA 1
ATOM 1134 C C . TRP A 1 146 ? -4.926 -1.869 -11.504 1.00 93.44 146 TRP A C 1
ATOM 1136 O O . TRP A 1 146 ? -6.136 -1.793 -11.325 1.00 93.44 146 TRP A O 1
ATOM 1146 N N . GLN A 1 147 ? -4.146 -2.641 -10.741 1.00 90.69 147 GLN A N 1
ATOM 1147 C CA . GLN A 1 147 ? -4.697 -3.445 -9.650 1.00 90.69 147 GLN A CA 1
ATOM 1148 C C . GLN A 1 147 ? -5.286 -2.575 -8.529 1.00 90.69 147 GLN A C 1
ATOM 1150 O O . GLN A 1 147 ? -6.168 -3.043 -7.816 1.00 90.69 147 GLN A O 1
ATOM 1155 N N . ASP A 1 148 ? -4.805 -1.333 -8.370 1.00 88.06 148 ASP A N 1
ATOM 1156 C CA . ASP A 1 148 ? -5.224 -0.385 -7.322 1.00 88.06 148 ASP A CA 1
ATOM 1157 C C . ASP A 1 148 ? -5.231 -1.014 -5.912 1.00 88.06 148 ASP A C 1
ATOM 1159 O O . ASP A 1 148 ? -6.073 -0.736 -5.060 1.00 88.06 148 ASP A O 1
ATOM 1163 N N . ARG A 1 149 ? -4.270 -1.918 -5.675 1.00 91.62 149 ARG A N 1
ATOM 1164 C CA . ARG A 1 149 ? -4.124 -2.700 -4.445 1.00 91.62 149 ARG A CA 1
ATOM 1165 C C . ARG A 1 149 ? -3.092 -2.047 -3.518 1.00 91.62 149 ARG A C 1
ATOM 1167 O O . ARG A 1 149 ? -1.911 -1.986 -3.869 1.00 91.62 149 ARG A O 1
ATOM 1174 N N . PRO A 1 150 ? -3.473 -1.579 -2.318 1.00 92.44 150 PRO A N 1
ATOM 1175 C CA . PRO A 1 150 ? -2.512 -1.040 -1.357 1.00 92.44 150 PRO A CA 1
ATOM 1176 C C . PRO A 1 150 ? -1.765 -2.136 -0.577 1.00 92.44 150 PRO A C 1
ATOM 1178 O O . PRO A 1 150 ? -0.753 -1.843 0.064 1.00 92.44 150 PRO A O 1
ATOM 1181 N N . ASP A 1 151 ? -2.218 -3.388 -0.646 1.00 93.19 151 ASP A N 1
ATOM 1182 C CA . ASP A 1 151 ? -1.641 -4.564 0.017 1.00 93.19 151 ASP A CA 1
ATOM 1183 C C . ASP A 1 151 ? -0.599 -5.322 -0.819 1.00 93.19 151 ASP A C 1
ATOM 1185 O O . ASP A 1 151 ? -0.158 -6.397 -0.415 1.00 93.19 151 ASP A O 1
ATOM 1189 N N . LEU A 1 152 ? -0.169 -4.779 -1.965 1.00 93.88 152 LEU A N 1
ATOM 1190 C CA . LEU A 1 152 ? 0.866 -5.415 -2.782 1.00 93.88 152 LEU A CA 1
ATOM 1191 C C . LEU A 1 152 ? 2.144 -5.655 -1.973 1.00 93.88 152 LEU A C 1
ATOM 1193 O O . LEU A 1 152 ? 2.694 -4.736 -1.359 1.00 93.88 152 LEU A O 1
ATOM 1197 N N . SER A 1 153 ? 2.651 -6.887 -2.008 1.00 93.44 153 SER A N 1
ATOM 1198 C CA . SER A 1 153 ? 3.922 -7.222 -1.375 1.00 93.44 153 SER A CA 1
ATOM 1199 C C . SER A 1 153 ? 5.102 -6.758 -2.232 1.00 93.44 153 SER A C 1
ATOM 1201 O O . SER A 1 153 ? 5.046 -6.728 -3.462 1.00 93.44 153 SER A O 1
ATOM 1203 N N . SER A 1 154 ? 6.214 -6.436 -1.572 1.00 93.44 154 SER A N 1
ATOM 1204 C CA . SER A 1 154 ? 7.489 -6.131 -2.234 1.00 93.44 154 SER A CA 1
ATOM 1205 C C . SER A 1 154 ? 7.972 -7.288 -3.117 1.00 93.44 154 SER A C 1
ATOM 1207 O O . SER A 1 154 ? 8.458 -7.054 -4.220 1.00 93.44 154 SER A O 1
ATOM 1209 N N . SER A 1 155 ? 7.762 -8.532 -2.678 1.00 93.25 155 SER A N 1
ATOM 1210 C CA . SER A 1 155 ? 8.089 -9.739 -3.445 1.00 93.25 155 SER A CA 1
ATOM 1211 C C . SER A 1 155 ? 7.256 -9.897 -4.719 1.00 93.25 155 SER A C 1
ATOM 1213 O O . SER A 1 155 ? 7.784 -10.335 -5.737 1.00 93.25 155 SER A O 1
ATOM 1215 N N . TYR A 1 156 ? 5.973 -9.527 -4.689 1.00 94.31 156 TYR A N 1
ATOM 1216 C CA . TYR A 1 156 ? 5.112 -9.573 -5.869 1.00 94.31 156 TYR A CA 1
ATOM 1217 C C . TYR A 1 156 ? 5.493 -8.494 -6.887 1.00 94.31 156 TYR A C 1
ATOM 1219 O O . TYR A 1 156 ? 5.563 -8.761 -8.082 1.00 94.31 156 TYR A O 1
ATOM 1227 N N . ILE A 1 157 ? 5.793 -7.278 -6.421 1.00 93.81 157 ILE A N 1
ATOM 1228 C CA . ILE A 1 157 ? 6.277 -6.206 -7.299 1.00 93.81 157 ILE A CA 1
ATOM 1229 C C . ILE A 1 157 ? 7.587 -6.635 -7.980 1.00 93.81 157 ILE A C 1
ATOM 1231 O O . ILE A 1 157 ? 7.711 -6.535 -9.200 1.00 93.81 157 ILE A O 1
ATOM 1235 N N . ASP A 1 158 ? 8.545 -7.154 -7.210 1.00 93.00 158 ASP A N 1
ATOM 1236 C CA . ASP A 1 158 ? 9.825 -7.644 -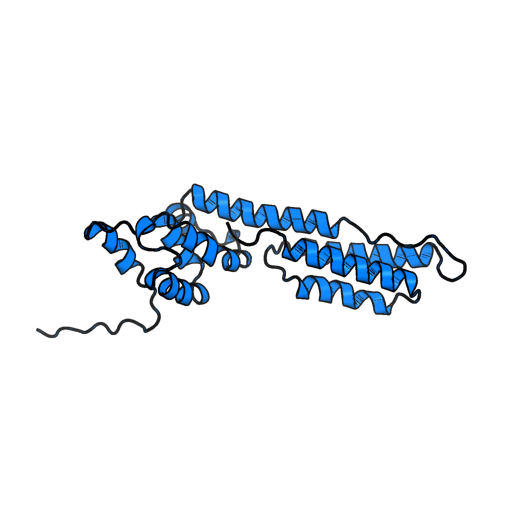7.728 1.00 93.00 158 ASP A CA 1
ATOM 1237 C C . ASP A 1 158 ? 9.639 -8.776 -8.756 1.00 93.00 158 ASP A C 1
ATOM 1239 O O . ASP A 1 158 ? 10.248 -8.724 -9.826 1.00 93.00 158 ASP A O 1
ATOM 1243 N N . SER A 1 159 ? 8.747 -9.743 -8.508 1.00 92.75 159 SER A N 1
ATOM 1244 C CA . SER A 1 159 ? 8.503 -10.851 -9.443 1.00 92.75 159 SER A CA 1
ATOM 1245 C C . SER A 1 159 ? 7.904 -10.393 -10.777 1.00 92.75 159 SER A C 1
ATOM 1247 O O . SER A 1 159 ? 8.328 -10.876 -11.831 1.00 92.75 159 SER A O 1
ATOM 1249 N N . VAL A 1 160 ? 6.993 -9.410 -10.762 1.00 92.94 160 VAL A N 1
ATOM 1250 C CA . VAL A 1 160 ? 6.434 -8.810 -11.984 1.00 92.94 160 VAL A CA 1
ATOM 1251 C C . VAL A 1 160 ? 7.548 -8.211 -12.841 1.00 92.94 160 VAL A C 1
ATOM 1253 O O . VAL A 1 160 ? 7.623 -8.502 -14.035 1.00 92.94 160 VAL A O 1
ATOM 1256 N N . PHE A 1 161 ? 8.465 -7.440 -12.252 1.00 90.44 161 PHE A N 1
ATOM 1257 C CA . PHE A 1 161 ? 9.560 -6.841 -13.017 1.00 90.44 161 PHE A CA 1
ATOM 1258 C C . PHE A 1 161 ? 10.644 -7.844 -13.421 1.00 90.44 161 PHE A C 1
ATOM 1260 O O . PHE A 1 161 ? 11.195 -7.717 -14.514 1.00 90.44 161 PHE A O 1
ATOM 1267 N N . ARG A 1 162 ? 10.938 -8.862 -12.605 1.00 85.38 162 ARG A N 1
ATOM 1268 C CA . ARG A 1 162 ? 11.933 -9.902 -12.927 1.00 85.38 162 ARG A CA 1
ATOM 1269 C C . ARG A 1 162 ? 11.540 -10.811 -14.086 1.00 85.38 162 ARG A C 1
ATOM 1271 O O . ARG A 1 162 ? 12.423 -11.452 -14.640 1.00 85.38 162 ARG A O 1
ATOM 1278 N N . SER A 1 163 ? 10.271 -10.836 -14.484 1.00 81.81 163 SER A N 1
ATOM 1279 C CA . SER A 1 163 ? 9.821 -11.551 -15.687 1.00 81.81 163 SER A CA 1
ATOM 1280 C C . SER A 1 163 ? 10.199 -10.851 -17.007 1.00 81.81 163 SER A C 1
ATOM 1282 O O . SER A 1 163 ? 10.156 -11.450 -18.077 1.00 81.81 163 SER A O 1
ATOM 1284 N N . LEU A 1 164 ? 10.599 -9.576 -16.957 1.00 76.69 164 LEU A N 1
ATOM 1285 C CA . LEU A 1 164 ? 10.896 -8.750 -18.134 1.00 76.69 164 LEU A CA 1
ATOM 1286 C C . LEU A 1 164 ? 12.323 -8.853 -18.726 1.00 76.69 164 LEU A C 1
ATOM 1288 O O . LEU A 1 164 ? 12.453 -8.664 -19.941 1.00 76.69 164 LEU A O 1
ATOM 1292 N N . PRO A 1 165 ? 13.408 -9.113 -17.961 1.00 66.75 165 PRO A N 1
ATOM 1293 C CA . PRO A 1 165 ? 14.776 -9.057 -18.475 1.00 66.75 165 PRO A CA 1
ATOM 1294 C C . PRO A 1 165 ? 15.148 -10.190 -19.431 1.00 66.75 165 PRO A C 1
ATOM 1296 O O . PRO A 1 165 ? 16.204 -10.101 -20.049 1.00 66.75 165 PRO A O 1
ATOM 1299 N N . GLU A 1 166 ? 14.313 -11.220 -19.607 1.00 64.50 166 GLU A N 1
ATOM 1300 C CA . GLU A 1 166 ? 14.577 -12.306 -20.569 1.00 64.50 166 GLU A CA 1
ATOM 1301 C C . GLU A 1 166 ? 14.773 -11.788 -22.003 1.00 64.50 166 GLU A C 1
ATOM 1303 O O . GLU A 1 166 ? 15.409 -12.435 -22.830 1.00 64.50 166 GLU A O 1
ATOM 1308 N N . ARG A 1 167 ? 14.269 -10.582 -22.293 1.00 66.25 167 ARG A N 1
ATOM 1309 C CA . ARG A 1 167 ? 14.349 -9.938 -23.610 1.00 66.25 167 ARG A CA 1
ATOM 1310 C C . ARG A 1 167 ? 15.432 -8.856 -23.709 1.00 66.25 167 ARG A C 1
ATOM 1312 O O . ARG A 1 167 ? 15.528 -8.198 -24.745 1.00 66.25 167 ARG A O 1
ATOM 1319 N N . VAL A 1 168 ? 16.230 -8.635 -22.659 1.00 79.94 168 VAL A N 1
ATOM 1320 C CA . VAL A 1 168 ? 17.274 -7.595 -22.615 1.00 79.94 168 VAL A CA 1
ATOM 1321 C C . VAL A 1 168 ? 18.650 -8.236 -22.763 1.00 79.94 168 VAL A C 1
ATOM 1323 O O . VAL A 1 168 ? 19.186 -8.798 -21.816 1.00 79.94 168 VAL A O 1
ATOM 1326 N N . SER A 1 169 ? 19.247 -8.115 -23.950 1.00 81.81 169 SER A N 1
ATOM 1327 C CA . SER A 1 169 ? 20.569 -8.690 -24.249 1.00 81.81 169 SER A CA 1
ATOM 1328 C C . SER A 1 169 ? 21.754 -7.849 -23.761 1.00 81.81 169 SER A C 1
ATOM 1330 O O . SER A 1 169 ? 22.885 -8.324 -23.750 1.00 81.81 169 SER A O 1
ATOM 1332 N N . CYS A 1 170 ? 21.529 -6.590 -23.376 1.00 90.75 170 CYS A N 1
ATOM 1333 C CA . CYS A 1 170 ? 22.590 -5.723 -22.869 1.00 90.75 170 CYS A CA 1
ATOM 1334 C C . CYS A 1 170 ? 22.742 -5.870 -21.350 1.00 90.75 170 CYS A C 1
ATOM 1336 O O . CYS A 1 170 ? 21.853 -5.467 -20.596 1.00 90.75 170 CYS A O 1
ATOM 1338 N N . GLU A 1 171 ? 23.903 -6.353 -20.902 1.00 90.38 171 GLU A N 1
ATOM 1339 C CA . GLU A 1 171 ? 24.202 -6.543 -19.475 1.00 90.38 171 GLU A CA 1
ATOM 1340 C C . GLU A 1 171 ? 24.177 -5.235 -18.669 1.00 90.38 171 GLU A C 1
ATOM 1342 O O . GLU A 1 171 ? 23.699 -5.222 -17.539 1.00 90.38 171 GLU A O 1
ATOM 1347 N N . LEU A 1 172 ? 24.589 -4.103 -19.254 1.00 92.25 172 LEU A N 1
ATOM 1348 C CA . LEU A 1 172 ? 24.519 -2.802 -18.572 1.00 92.25 172 LEU A CA 1
ATOM 1349 C C . LEU A 1 172 ? 23.070 -2.341 -18.358 1.00 92.25 172 LEU A C 1
ATOM 1351 O O . LEU A 1 172 ? 22.739 -1.821 -17.294 1.00 92.25 172 LEU A O 1
ATOM 1355 N N . CYS A 1 173 ? 22.188 -2.545 -19.344 1.00 91.50 173 CYS A N 1
ATOM 1356 C CA . CYS A 1 173 ? 20.759 -2.275 -19.169 1.00 91.50 173 CYS A CA 1
ATOM 1357 C C . CYS A 1 173 ? 20.142 -3.206 -18.128 1.00 91.50 173 CYS A C 1
ATOM 1359 O O . CYS A 1 173 ? 19.349 -2.753 -17.309 1.00 91.50 173 CYS A O 1
ATOM 1361 N N . LYS A 1 174 ? 20.505 -4.492 -18.151 1.00 90.19 174 LYS A N 1
ATOM 1362 C CA . LYS A 1 174 ? 20.018 -5.490 -17.196 1.00 90.19 174 LYS A CA 1
ATOM 1363 C C . LYS A 1 174 ? 20.435 -5.143 -15.768 1.00 90.19 174 LYS A C 1
ATOM 1365 O O . LYS A 1 174 ? 19.588 -5.163 -14.880 1.00 90.19 174 LYS A O 1
ATOM 1370 N N . TRP A 1 175 ? 21.691 -4.749 -15.569 1.00 90.81 175 TRP A N 1
ATOM 1371 C CA . TRP A 1 175 ? 22.196 -4.289 -14.279 1.00 90.81 175 TRP A CA 1
ATOM 1372 C C . TRP A 1 175 ? 21.462 -3.032 -13.798 1.00 90.81 175 TRP A C 1
ATOM 1374 O O . TRP A 1 175 ? 20.901 -3.038 -12.707 1.00 90.81 175 TRP A O 1
ATOM 1384 N N . ALA A 1 176 ? 21.363 -1.990 -14.635 1.00 91.69 176 ALA A N 1
ATOM 1385 C CA . ALA A 1 176 ? 20.653 -0.758 -14.280 1.00 91.69 176 ALA A CA 1
ATOM 1386 C C . ALA A 1 176 ? 19.177 -1.021 -13.928 1.00 91.69 176 ALA A C 1
ATOM 1388 O O . ALA A 1 176 ? 18.644 -0.457 -12.974 1.00 91.69 176 ALA A O 1
ATOM 1389 N N . PHE A 1 177 ? 18.528 -1.923 -14.667 1.00 90.88 177 PHE A N 1
ATOM 1390 C CA . PHE A 1 177 ? 17.158 -2.356 -14.411 1.00 90.88 177 PHE A CA 1
ATOM 1391 C C . PHE A 1 177 ? 17.027 -3.079 -13.064 1.00 90.88 177 PHE A C 1
ATOM 1393 O O . PHE A 1 177 ? 16.145 -2.749 -12.276 1.00 90.88 177 PHE A O 1
ATOM 1400 N N . GLN A 1 178 ? 17.926 -4.019 -12.760 1.00 90.75 178 GLN A N 1
ATOM 1401 C CA . GLN A 1 178 ? 17.942 -4.746 -11.487 1.00 90.75 178 GLN A CA 1
ATOM 1402 C C . GLN A 1 178 ? 18.214 -3.828 -10.293 1.00 90.75 178 GLN A C 1
ATOM 1404 O O . GLN A 1 178 ? 17.496 -3.905 -9.297 1.00 90.75 178 GLN A O 1
ATOM 1409 N N . CYS A 1 179 ? 19.193 -2.927 -10.398 1.00 92.31 179 CYS A N 1
ATOM 1410 C CA . CYS A 1 179 ? 19.467 -1.932 -9.362 1.00 92.31 179 CYS A CA 1
ATOM 1411 C C . CYS A 1 179 ? 18.245 -1.047 -9.106 1.00 92.31 179 CYS A C 1
ATOM 1413 O O . CYS A 1 179 ? 17.882 -0.804 -7.958 1.00 92.31 179 CYS A O 1
ATOM 1415 N N . HIS A 1 180 ? 17.562 -0.616 -10.166 1.00 93.69 180 HIS A N 1
ATOM 1416 C CA . HIS A 1 180 ? 16.358 0.197 -10.032 1.00 93.69 180 HIS A CA 1
ATOM 1417 C C . HIS A 1 180 ? 15.200 -0.563 -9.371 1.00 93.69 180 HIS A C 1
ATOM 1419 O O . HIS A 1 180 ? 14.535 -0.009 -8.497 1.00 93.69 180 HIS A O 1
ATOM 1425 N N . ILE A 1 181 ? 14.996 -1.846 -9.705 1.00 92.88 181 ILE A N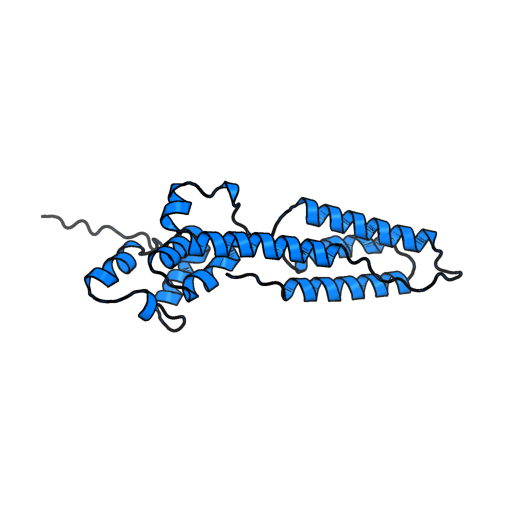 1
ATOM 1426 C CA . ILE A 1 181 ? 14.020 -2.702 -9.006 1.00 92.88 181 ILE A CA 1
ATOM 1427 C C . ILE A 1 181 ? 14.353 -2.784 -7.518 1.00 92.88 181 ILE A C 1
ATOM 1429 O O . ILE A 1 181 ? 13.459 -2.632 -6.694 1.00 92.88 181 ILE A O 1
ATOM 1433 N N . GLN A 1 182 ? 15.619 -2.998 -7.154 1.00 93.12 182 GLN A N 1
ATOM 1434 C CA . GLN A 1 182 ? 16.028 -3.080 -5.749 1.00 93.12 182 GLN A CA 1
ATOM 1435 C C . GLN A 1 182 ? 15.723 -1.781 -4.995 1.00 93.12 182 GLN A C 1
ATOM 1437 O O . GLN A 1 182 ? 15.124 -1.831 -3.922 1.00 93.12 182 GLN A O 1
ATOM 1442 N N . VAL A 1 183 ? 16.063 -0.625 -5.575 1.00 93.69 183 VAL A N 1
ATOM 1443 C CA . VAL A 1 183 ? 15.772 0.693 -4.986 1.00 93.69 183 VAL A CA 1
ATOM 1444 C C . VAL A 1 183 ? 14.267 0.909 -4.831 1.00 93.69 183 VAL A C 1
ATOM 1446 O O . VAL A 1 183 ? 13.809 1.330 -3.771 1.00 93.69 183 VAL A O 1
ATOM 1449 N N . MET A 1 184 ? 13.480 0.590 -5.857 1.00 94.94 184 MET A N 1
ATOM 1450 C CA . MET A 1 184 ? 12.024 0.721 -5.823 1.00 94.94 184 MET A CA 1
ATOM 1451 C C . MET A 1 184 ? 11.394 -0.209 -4.774 1.00 94.94 184 MET A C 1
ATOM 1453 O O . MET A 1 184 ? 10.540 0.227 -4.004 1.00 94.94 184 MET A O 1
ATOM 1457 N N . THR A 1 185 ? 11.821 -1.470 -4.714 1.00 94.25 185 THR A N 1
ATOM 1458 C CA . THR A 1 185 ? 11.320 -2.475 -3.767 1.00 94.25 185 THR A CA 1
ATOM 1459 C C . THR A 1 185 ? 11.675 -2.106 -2.326 1.00 94.25 185 THR A C 1
ATOM 1461 O O . THR A 1 185 ? 10.811 -2.185 -1.453 1.00 94.25 185 THR A O 1
ATOM 1464 N N . ALA A 1 186 ? 12.896 -1.624 -2.076 1.00 94.88 186 ALA A N 1
ATOM 1465 C CA . ALA A 1 186 ? 13.295 -1.080 -0.777 1.00 94.88 186 ALA A CA 1
ATOM 1466 C C . ALA A 1 186 ? 12.477 0.173 -0.419 1.00 94.88 186 ALA A C 1
ATOM 1468 O O . ALA A 1 186 ? 11.982 0.308 0.698 1.00 94.88 186 ALA A O 1
ATOM 1469 N N . GLY A 1 187 ? 12.254 1.063 -1.390 1.00 94.81 187 GLY A N 1
ATOM 1470 C CA . GLY A 1 187 ? 11.377 2.221 -1.234 1.00 94.81 187 GLY A CA 1
ATOM 1471 C C . GLY A 1 187 ? 9.951 1.827 -0.845 1.00 94.81 187 GLY A C 1
ATOM 1472 O O . GLY A 1 187 ? 9.368 2.453 0.036 1.00 94.81 187 GLY A O 1
ATOM 1473 N N . TRP A 1 188 ? 9.409 0.764 -1.446 1.00 95.75 188 TRP A N 1
ATOM 1474 C CA . TRP A 1 188 ? 8.073 0.252 -1.139 1.00 95.75 188 TRP A CA 1
ATOM 1475 C C . TRP A 1 188 ? 7.966 -0.354 0.263 1.00 95.75 188 TRP A C 1
ATOM 1477 O O . TRP A 1 188 ? 6.967 -0.132 0.946 1.00 95.75 188 TRP A O 1
ATOM 1487 N N . GLN A 1 189 ? 8.995 -1.069 0.723 1.00 93.88 189 GLN A N 1
ATOM 1488 C CA . GLN A 1 189 ? 9.044 -1.617 2.085 1.00 93.88 189 GLN A CA 1
ATOM 1489 C C . GLN A 1 189 ? 8.980 -0.520 3.160 1.00 93.88 189 GLN A C 1
ATOM 1491 O O . GLN A 1 189 ? 8.393 -0.739 4.215 1.00 93.88 189 GLN A O 1
ATOM 1496 N N . ASN A 1 190 ? 9.511 0.670 2.866 1.00 94.00 190 ASN A N 1
ATOM 1497 C CA . ASN A 1 190 ? 9.487 1.823 3.769 1.00 94.00 190 ASN A CA 1
ATOM 1498 C C . ASN A 1 190 ? 8.170 2.618 3.732 1.00 94.00 190 ASN A C 1
ATOM 1500 O O . ASN A 1 190 ? 7.993 3.562 4.505 1.00 94.00 190 ASN A O 1
ATOM 1504 N N . VAL A 1 191 ? 7.235 2.287 2.836 1.00 94.81 191 VAL A N 1
ATOM 1505 C CA . VAL A 1 191 ? 5.934 2.962 2.793 1.00 94.81 191 VAL A CA 1
ATOM 1506 C C . VAL A 1 191 ? 5.092 2.513 3.984 1.00 94.81 191 VAL A C 1
ATOM 1508 O O . VAL A 1 191 ? 4.843 1.320 4.161 1.00 94.81 191 VAL A O 1
ATOM 1511 N N . LYS A 1 192 ? 4.580 3.492 4.743 1.00 93.44 192 LYS A N 1
ATOM 1512 C CA . LYS A 1 192 ? 3.678 3.302 5.891 1.00 93.44 192 LYS A CA 1
ATOM 1513 C C . LYS A 1 192 ? 2.584 2.268 5.584 1.00 93.44 192 LYS A C 1
ATOM 1515 O O . LYS A 1 192 ? 1.861 2.398 4.593 1.00 93.44 192 LYS A O 1
ATOM 1520 N N . SER A 1 193 ? 2.489 1.227 6.410 1.00 92.50 193 SER A N 1
ATOM 1521 C CA . SER A 1 193 ? 1.572 0.084 6.243 1.00 92.50 193 SER A CA 1
ATOM 1522 C C . SER A 1 193 ? 0.554 -0.060 7.375 1.00 92.50 193 SER A C 1
ATOM 1524 O O . SER A 1 193 ? -0.332 -0.900 7.282 1.00 92.50 193 SER A O 1
ATOM 1526 N N . THR A 1 194 ? 0.643 0.775 8.405 1.00 93.44 194 THR A N 1
ATOM 1527 C CA . THR A 1 194 ? -0.290 0.837 9.535 1.00 93.44 194 THR A CA 1
ATOM 1528 C C . THR A 1 194 ? -0.832 2.254 9.689 1.00 93.44 194 THR A C 1
ATOM 1530 O O . THR A 1 194 ? -0.251 3.176 9.118 1.00 93.44 194 THR A O 1
ATOM 1533 N N . ILE A 1 195 ? -1.937 2.455 10.416 1.00 89.94 195 ILE A N 1
ATOM 1534 C CA . ILE A 1 195 ? -2.476 3.800 10.707 1.00 89.94 195 ILE A CA 1
ATOM 1535 C C . ILE A 1 195 ? -1.533 4.657 11.553 1.00 89.94 195 ILE A C 1
ATOM 1537 O O . ILE A 1 195 ? -0.622 4.108 12.201 1.00 89.94 195 ILE A O 1
#

Foldseek 3Di:
DDPPPPPDDPQDQPLVVLVCCVVVVHQCQVQCDPPHPNLVSLLVNLVVPLLVQLLSCQQRVNVVSQQSSLLVCLQPDPVPCDPVSDVSNDDPSVVVSVCLLVQLLVLLLVLLVDFQDADPADPVHHPVLVVLSRVLSNVLSVVVNVVSRSNDALVNSLVSQVVPCVSRPDPRSVVSSNVSSVVSSVSSVPRRSGD

Secondary structure (DSSP, 8-state):
---------TT---HHHHHHHGGGT--HHHH--TTSHHHHHHHHHHTT-HHHHHHHHHHTT-HHHHHHHHTGGGGS-GGG--HHHHHHHHHHHHHHHHHHHHHHHHHHHHHHHS---PPPPBTTB-HHHHHHHHHHHHHHHHHHHHT--TT--HHHHHHHHHTSGGG---HHHHHHHHHHHHHHHHHHHTS----